Protein AF-A0A172ZMN1-F1 (afdb_monomer_lite)

Foldseek 3Di:
DDDDDDDDDDDDDDDDDDDDDDDDDDDDDDDDDPVPVVVVLLVVLQVLLVVLVVLLVVLVVVLVVLVVVLVVLVVVLVVLVVVLVVCLVCQCVVVLVVLVVVLVVLCVVCVVLVVLLVVLVVQLVVCVVVVNNVSNVVSVVVSVVSVVVVVVSVVVSVVSVVVSVVSVVVSVVLSVVLVVLLVCLVVLVVVLVVLVVVLVVLVVQLVVLVVQLVVCVVVSNSNSNSVSSVSNSVSSVSNSVSSVSSSVSSVVSVVSSVVSVVSD

Organism: NCBI:txid1616788

Structure (mmCIF, N/CA/C/O backbone):
data_AF-A0A172ZMN1-F1
#
_entry.id   AF-A0A172ZMN1-F1
#
loop_
_atom_site.group_PDB
_atom_site.id
_atom_site.type_symbol
_atom_site.label_atom_id
_atom_site.label_alt_id
_atom_site.label_comp_id
_atom_site.label_asym_id
_atom_site.label_entity_id
_atom_site.label_seq_id
_atom_site.pdbx_PDB_ins_code
_atom_site.Cartn_x
_atom_site.Cartn_y
_atom_site.Cartn_z
_atom_site.occupancy
_atom_site.B_iso_or_equiv
_atom_site.auth_seq_id
_atom_site.auth_comp_id
_atom_site.auth_asym_id
_atom_site.auth_atom_id
_atom_site.pdbx_PDB_model_num
ATOM 1 N N . MET A 1 1 ? 50.080 4.235 26.055 1.00 37.50 1 MET A N 1
ATOM 2 C CA . MET A 1 1 ? 51.081 3.160 25.880 1.00 37.50 1 MET A CA 1
ATOM 3 C C . MET A 1 1 ? 50.448 2.013 25.111 1.00 37.50 1 MET A C 1
ATOM 5 O O . MET A 1 1 ? 49.504 1.419 25.595 1.00 37.50 1 MET A O 1
ATOM 9 N N . SER A 1 2 ? 50.849 1.879 23.843 1.00 35.84 2 SER A N 1
ATOM 10 C CA . SER A 1 2 ? 51.445 0.665 23.248 1.00 35.84 2 SER A CA 1
ATOM 11 C C . SER A 1 2 ? 50.389 -0.325 22.741 1.00 35.84 2 SER A C 1
ATOM 13 O O . SER A 1 2 ? 49.788 -1.036 23.528 1.00 35.84 2 SER A O 1
ATOM 15 N N . SER A 1 3 ? 49.973 -0.201 21.478 1.00 36.34 3 SER A N 1
ATOM 16 C CA . SER A 1 3 ? 50.541 -0.866 20.281 1.00 36.34 3 SER A CA 1
ATOM 17 C C . SER A 1 3 ? 49.868 -2.234 20.040 1.00 36.34 3 SER A C 1
ATOM 19 O O . SER A 1 3 ? 49.384 -2.840 20.977 1.00 36.34 3 SER A O 1
ATOM 21 N N . LEU A 1 4 ? 49.694 -2.778 18.834 1.00 35.03 4 LEU A N 1
ATOM 22 C CA . LEU A 1 4 ? 50.592 -2.827 17.687 1.00 35.03 4 LEU A CA 1
ATOM 23 C C . LEU A 1 4 ? 49.826 -3.501 16.507 1.00 35.03 4 LEU A C 1
ATOM 25 O O . LEU A 1 4 ? 49.213 -4.535 16.735 1.00 35.03 4 LEU A O 1
ATOM 29 N N . LYS A 1 5 ? 49.997 -2.985 15.268 1.00 37.69 5 LYS A N 1
ATOM 30 C CA . LYS A 1 5 ? 50.198 -3.717 13.973 1.00 37.69 5 LYS A CA 1
ATOM 31 C C . LYS A 1 5 ? 49.084 -4.661 13.437 1.00 37.69 5 LYS A C 1
ATOM 33 O O . LYS A 1 5 ? 48.448 -5.362 14.193 1.00 37.69 5 LYS A O 1
ATOM 38 N N . LYS A 1 6 ? 48.805 -4.837 12.133 1.00 37.28 6 LYS A N 1
ATOM 39 C CA . LYS A 1 6 ? 49.485 -4.681 10.815 1.00 37.28 6 LYS A CA 1
ATOM 40 C C . LYS A 1 6 ? 48.357 -4.631 9.747 1.00 37.28 6 LYS A C 1
ATOM 42 O O . LYS A 1 6 ? 47.383 -5.354 9.889 1.00 37.28 6 LYS A O 1
ATOM 47 N N . SER A 1 7 ? 48.347 -3.723 8.767 1.00 37.59 7 SER A N 1
ATOM 48 C CA . SER A 1 7 ? 49.027 -3.796 7.454 1.00 37.59 7 SER A CA 1
ATOM 49 C C . SER A 1 7 ? 48.766 -5.090 6.663 1.00 37.59 7 SER A C 1
ATOM 51 O O . SER A 1 7 ? 49.348 -6.127 6.976 1.00 37.59 7 SER A O 1
ATOM 53 N N . PHE A 1 8 ? 47.952 -4.995 5.604 1.00 35.69 8 PHE A N 1
ATOM 54 C CA . PHE A 1 8 ? 47.954 -5.937 4.482 1.00 35.69 8 PHE A CA 1
ATOM 55 C C . PHE A 1 8 ? 48.230 -5.186 3.179 1.00 35.69 8 PHE A C 1
ATOM 57 O O . PHE A 1 8 ? 47.800 -4.054 2.973 1.00 35.69 8 PHE A O 1
ATOM 64 N N . ARG A 1 9 ? 49.058 -5.829 2.365 1.00 33.97 9 ARG A N 1
ATOM 65 C CA . ARG A 1 9 ? 50.017 -5.269 1.419 1.00 33.97 9 ARG A CA 1
ATOM 66 C C . ARG A 1 9 ? 49.663 -5.730 0.006 1.00 33.97 9 ARG A C 1
ATOM 68 O O . ARG A 1 9 ? 49.169 -6.835 -0.179 1.00 33.97 9 ARG A O 1
ATOM 75 N N . ASN A 1 10 ? 49.974 -4.856 -0.944 1.00 35.16 10 ASN A N 1
ATOM 76 C CA . ASN A 1 10 ? 49.927 -4.999 -2.399 1.00 35.16 10 ASN A CA 1
ATOM 77 C C . ASN A 1 10 ? 50.387 -6.364 -2.957 1.00 35.16 10 ASN A C 1
ATOM 79 O O . ASN A 1 10 ? 51.411 -6.900 -2.532 1.00 35.16 10 ASN A O 1
ATOM 83 N N . TRP A 1 11 ? 49.712 -6.808 -4.021 1.00 33.47 11 TRP A N 1
ATOM 84 C CA . TRP A 1 11 ? 50.174 -7.781 -5.024 1.00 33.47 11 TRP A CA 1
ATOM 85 C C . TRP A 1 11 ? 50.248 -7.034 -6.367 1.00 33.47 11 TRP A C 1
ATOM 87 O O . TRP A 1 11 ? 49.238 -6.529 -6.843 1.00 33.47 11 TRP A O 1
ATOM 97 N N . SER A 1 12 ? 51.428 -6.594 -6.809 1.00 34.34 12 SER A N 1
ATOM 98 C CA . SER A 1 12 ? 52.468 -7.316 -7.568 1.00 34.34 12 SER A CA 1
ATOM 99 C C . SER A 1 12 ? 52.120 -7.542 -9.046 1.00 34.34 12 SER A C 1
ATOM 101 O O . SER A 1 12 ? 51.445 -8.493 -9.421 1.00 34.34 12 SER A O 1
ATOM 103 N N . THR A 1 13 ? 52.667 -6.637 -9.857 1.00 45.22 13 THR A N 1
ATOM 104 C CA . THR A 1 13 ? 53.071 -6.769 -11.263 1.00 45.22 13 THR A CA 1
ATOM 105 C C . THR A 1 13 ? 54.054 -7.921 -11.486 1.00 45.22 13 THR A C 1
ATOM 107 O O . THR A 1 13 ? 54.813 -8.203 -10.556 1.00 45.22 13 THR A O 1
ATOM 110 N N . ARG A 1 14 ? 54.081 -8.486 -12.721 1.00 38.16 14 ARG A N 1
ATOM 111 C CA . ARG A 1 14 ? 55.180 -9.200 -13.453 1.00 38.16 14 ARG A CA 1
ATOM 112 C C . ARG A 1 14 ? 54.571 -10.174 -14.508 1.00 38.16 14 ARG A C 1
ATOM 114 O O . ARG A 1 14 ? 53.535 -10.735 -14.199 1.00 38.16 14 ARG A O 1
ATOM 121 N N . LEU A 1 15 ? 55.045 -10.431 -15.745 1.00 35.62 15 LEU A N 1
ATOM 122 C CA . LEU A 1 15 ? 56.351 -10.354 -16.440 1.00 35.62 15 LEU A CA 1
ATOM 123 C C . LEU A 1 15 ? 56.187 -10.454 -17.992 1.00 35.62 15 LEU A C 1
ATOM 125 O O . LEU A 1 15 ? 55.271 -11.126 -18.449 1.00 35.62 15 LEU A O 1
ATOM 129 N N . LEU A 1 16 ? 57.154 -9.850 -18.716 1.00 34.34 16 LEU A N 1
ATOM 130 C CA . LEU A 1 16 ? 57.968 -10.351 -19.867 1.00 34.34 16 LEU A CA 1
ATOM 131 C C . LEU A 1 16 ? 57.276 -10.810 -21.173 1.00 34.34 16 LEU A C 1
ATOM 133 O O . LEU A 1 16 ? 56.433 -11.690 -21.155 1.00 34.34 16 LEU A O 1
ATOM 137 N N . SER A 1 17 ? 57.517 -10.205 -22.347 1.00 31.83 17 SER A N 1
ATOM 138 C CA . SER A 1 17 ? 58.743 -10.036 -23.174 1.00 31.83 17 SER A CA 1
ATOM 139 C C . SER A 1 17 ? 59.063 -11.215 -24.105 1.00 31.83 17 SER A C 1
ATOM 141 O O . SER A 1 17 ? 59.378 -12.308 -23.647 1.00 31.83 17 SER A O 1
ATOM 143 N N . SER A 1 18 ? 59.067 -10.942 -25.410 1.00 31.95 18 SER A N 1
ATOM 144 C CA . SER A 1 18 ? 59.727 -11.650 -26.526 1.00 31.95 18 SER A CA 1
ATOM 145 C C . SER A 1 18 ? 59.519 -10.740 -27.748 1.00 31.95 18 SER A C 1
ATOM 147 O O . SER A 1 18 ? 58.431 -10.198 -27.887 1.00 31.95 18 SER A O 1
ATOM 149 N N . GLY A 1 19 ? 60.433 -10.440 -28.660 1.00 32.78 19 GLY A N 1
ATOM 150 C CA . GLY A 1 19 ? 61.815 -10.805 -28.930 1.00 32.78 19 GLY A CA 1
ATOM 151 C C . GLY A 1 19 ? 62.161 -10.078 -30.241 1.00 32.78 19 GLY A C 1
ATOM 152 O O . GLY A 1 19 ? 61.320 -9.969 -31.130 1.00 32.78 19 GLY A O 1
ATOM 153 N N . LEU A 1 20 ? 63.353 -9.496 -30.308 1.00 31.78 20 LEU A N 1
ATOM 154 C CA . LEU A 1 20 ? 63.876 -8.679 -31.404 1.00 31.78 20 LEU A CA 1
ATOM 155 C C . LEU A 1 20 ? 64.459 -9.580 -32.510 1.00 31.78 20 LEU A C 1
ATOM 157 O O . LEU A 1 20 ? 65.288 -10.425 -32.186 1.00 31.78 20 LEU A O 1
ATOM 161 N N . ILE A 1 21 ? 64.117 -9.359 -33.788 1.00 35.22 21 ILE A N 1
ATOM 162 C CA . ILE A 1 21 ? 64.959 -9.736 -34.942 1.00 35.22 21 ILE A CA 1
ATOM 163 C C . ILE A 1 21 ? 64.940 -8.590 -35.965 1.00 35.22 21 ILE A C 1
ATOM 165 O O . ILE A 1 21 ? 63.890 -8.043 -36.297 1.00 35.22 21 ILE A O 1
ATOM 169 N N . LEU A 1 22 ? 66.140 -8.233 -36.420 1.00 34.66 22 LEU A N 1
ATOM 170 C CA . LEU A 1 22 ? 66.521 -7.127 -37.296 1.00 34.66 22 LEU A CA 1
ATOM 171 C C . LEU A 1 22 ? 67.126 -7.700 -38.592 1.00 34.66 22 LEU A C 1
ATOM 173 O O . LEU A 1 22 ? 67.982 -8.571 -38.481 1.00 34.66 22 LEU A O 1
ATOM 177 N N . ALA A 1 23 ? 66.732 -7.186 -39.768 1.00 31.83 23 ALA A N 1
ATOM 178 C CA . ALA A 1 23 ? 67.535 -7.031 -41.008 1.00 31.83 23 ALA A CA 1
ATOM 179 C C . ALA A 1 23 ? 66.603 -6.581 -42.166 1.00 31.83 23 ALA A C 1
ATOM 181 O O . ALA A 1 23 ? 65.657 -7.284 -42.494 1.00 31.83 23 ALA A O 1
ATOM 182 N N . LEU A 1 24 ? 66.665 -5.317 -42.616 1.00 34.34 24 LEU A N 1
ATOM 183 C CA . LEU A 1 24 ? 67.468 -4.776 -43.741 1.00 34.34 24 LEU A CA 1
ATOM 184 C C . LEU A 1 24 ? 66.915 -5.089 -45.148 1.00 34.34 24 LEU A C 1
ATOM 186 O O . LEU A 1 24 ? 67.129 -6.182 -45.649 1.00 34.34 24 LEU A O 1
ATOM 190 N N . LEU A 1 25 ? 66.279 -4.090 -45.785 1.00 29.20 25 LEU A N 1
ATOM 191 C CA . LEU A 1 25 ? 66.581 -3.538 -47.128 1.00 29.20 25 LEU A CA 1
ATOM 192 C C . LEU A 1 25 ? 65.453 -2.572 -47.564 1.00 29.20 25 LEU A C 1
ATOM 194 O O . LEU A 1 25 ? 64.293 -2.958 -47.669 1.00 29.20 25 LEU A O 1
ATOM 198 N N . THR A 1 26 ? 65.789 -1.316 -47.844 1.00 41.75 26 THR A N 1
ATOM 199 C CA . THR A 1 26 ? 64.995 -0.382 -48.673 1.00 41.75 26 THR A CA 1
ATOM 200 C C . THR A 1 26 ? 65.713 -0.229 -50.030 1.00 41.75 26 THR A C 1
ATOM 202 O O . THR A 1 26 ? 66.842 -0.720 -50.127 1.00 41.75 26 THR A O 1
ATOM 205 N N . PRO A 1 27 ? 65.192 0.469 -51.068 1.00 57.94 27 PRO A N 1
ATOM 206 C CA . PRO A 1 27 ? 63.893 1.147 -51.240 1.00 57.94 27 PRO A CA 1
ATOM 207 C C . PRO A 1 27 ? 63.203 0.834 -52.599 1.00 57.94 27 PRO A C 1
ATOM 209 O O . PRO A 1 27 ? 63.875 0.516 -53.571 1.00 57.94 27 PRO A O 1
ATOM 212 N N . LEU A 1 28 ? 61.883 1.033 -52.734 1.00 33.53 28 LEU A N 1
ATOM 213 C CA . LEU A 1 28 ? 61.312 1.496 -54.013 1.00 33.53 28 LEU A CA 1
ATOM 214 C C . LEU A 1 28 ? 59.906 2.077 -53.827 1.00 33.53 28 LEU A C 1
ATOM 216 O O . LEU A 1 28 ? 58.934 1.384 -53.539 1.00 33.53 28 LEU A O 1
ATOM 220 N N . THR A 1 29 ? 59.820 3.388 -54.007 1.00 43.16 29 THR A N 1
ATOM 221 C CA . THR A 1 29 ? 58.587 4.135 -54.232 1.00 43.16 29 THR A CA 1
ATOM 222 C C . THR A 1 29 ? 57.851 3.590 -55.455 1.00 43.16 29 THR A C 1
ATOM 224 O O . THR A 1 29 ? 58.352 3.699 -56.572 1.00 43.16 29 THR A O 1
ATOM 227 N N . SER A 1 30 ? 56.634 3.085 -55.254 1.00 34.34 30 SER A N 1
ATOM 228 C CA . SER A 1 30 ? 55.586 3.103 -56.274 1.00 34.34 30 SER A CA 1
ATOM 229 C C . SER A 1 30 ? 54.393 3.883 -55.724 1.00 34.34 30 SER A C 1
ATOM 231 O O . SER A 1 30 ? 53.967 3.721 -54.581 1.00 34.34 30 SER A O 1
ATOM 233 N N . LEU A 1 31 ? 53.960 4.840 -56.534 1.00 38.66 31 LEU A N 1
ATOM 234 C CA . LEU A 1 31 ? 52.892 5.782 -56.273 1.00 38.66 31 LEU A CA 1
ATOM 235 C C . LEU A 1 31 ? 51.515 5.116 -56.448 1.00 38.66 31 LEU A C 1
ATOM 237 O O . LEU A 1 31 ? 51.252 4.556 -57.505 1.00 38.66 31 LEU A O 1
ATOM 241 N N . LEU A 1 32 ? 50.643 5.346 -55.452 1.00 38.22 32 LEU A N 1
ATOM 242 C CA . LEU A 1 32 ? 49.161 5.329 -55.461 1.00 38.22 32 LEU A CA 1
ATOM 243 C C . LEU A 1 32 ? 48.428 3.966 -55.611 1.00 38.22 32 LEU A C 1
ATOM 245 O O . LEU A 1 32 ? 48.935 3.081 -56.288 1.00 38.22 32 LEU A O 1
ATOM 249 N N . PRO A 1 33 ? 47.200 3.790 -55.049 1.00 39.31 33 PRO A N 1
ATOM 250 C CA . PRO A 1 33 ? 46.370 4.758 -54.324 1.00 39.31 33 PRO A CA 1
ATOM 251 C C . PRO A 1 33 ? 45.915 4.265 -52.928 1.00 39.31 33 PRO A C 1
ATOM 253 O O . PRO A 1 33 ? 45.145 3.316 -52.798 1.00 39.31 33 PRO A O 1
ATOM 256 N N . ALA A 1 34 ? 46.226 5.022 -51.870 1.00 45.53 34 ALA A N 1
ATOM 257 C CA . ALA A 1 34 ? 45.508 4.918 -50.588 1.00 45.53 34 ALA A CA 1
ATOM 258 C C . ALA A 1 34 ? 44.007 5.298 -50.709 1.00 45.53 34 ALA A C 1
ATOM 260 O O . ALA A 1 34 ? 43.232 5.116 -49.771 1.00 45.53 34 ALA A O 1
ATOM 261 N N . ASN A 1 35 ? 43.581 5.790 -51.880 1.00 47.97 35 ASN A N 1
ATOM 262 C CA . ASN A 1 35 ? 42.214 6.223 -52.155 1.00 47.97 35 ASN A CA 1
ATOM 263 C C . ASN A 1 35 ? 41.227 5.069 -52.396 1.00 47.97 35 ASN A C 1
ATOM 265 O O . ASN A 1 35 ? 40.039 5.285 -52.196 1.00 47.97 35 ASN A O 1
ATOM 269 N N . HIS A 1 36 ? 41.661 3.864 -52.793 1.00 46.50 36 HIS A N 1
ATOM 270 C CA . HIS A 1 36 ? 40.723 2.751 -53.035 1.00 46.50 36 HIS A CA 1
ATOM 271 C C . HIS A 1 36 ? 40.256 2.090 -51.733 1.00 46.50 36 HIS A C 1
ATOM 273 O O . HIS A 1 36 ? 39.058 2.005 -51.500 1.00 46.50 36 HIS A O 1
ATOM 279 N N . ALA A 1 37 ? 41.170 1.773 -50.809 1.00 56.03 37 ALA A N 1
ATOM 280 C CA . ALA A 1 37 ? 40.792 1.241 -49.495 1.00 56.03 37 ALA A CA 1
ATOM 281 C C . ALA A 1 37 ? 39.968 2.244 -48.662 1.00 56.03 37 ALA A C 1
ATOM 283 O O . ALA A 1 37 ? 39.077 1.848 -47.915 1.00 56.03 37 ALA A O 1
ATOM 284 N N . TYR A 1 38 ? 40.234 3.551 -48.790 1.00 58.81 38 TYR A N 1
ATOM 285 C CA . TYR A 1 38 ? 39.413 4.583 -48.152 1.00 58.81 38 TYR A CA 1
ATOM 286 C C . TYR A 1 38 ? 38.030 4.714 -48.808 1.00 58.81 38 TYR A C 1
ATOM 288 O O . TYR A 1 38 ? 37.046 4.822 -48.085 1.00 58.81 38 TYR A O 1
ATOM 296 N N . ALA A 1 39 ? 37.929 4.661 -50.142 1.00 62.88 39 ALA A N 1
ATOM 297 C CA . ALA A 1 39 ? 36.649 4.723 -50.855 1.00 62.88 39 ALA A CA 1
ATOM 298 C C . ALA A 1 39 ? 35.761 3.492 -50.593 1.00 62.88 39 ALA A C 1
ATOM 300 O O . ALA A 1 39 ? 34.557 3.647 -50.370 1.00 62.88 39 ALA A O 1
ATOM 301 N N . ASP A 1 40 ? 36.349 2.294 -50.534 1.00 71.06 40 ASP A N 1
ATOM 302 C CA . ASP A 1 40 ? 35.638 1.057 -50.192 1.00 71.06 40 ASP A CA 1
ATOM 303 C C . ASP A 1 40 ? 35.136 1.097 -48.740 1.00 71.06 40 ASP A C 1
ATOM 305 O O . ASP A 1 40 ? 33.965 0.821 -48.468 1.00 71.06 40 ASP A O 1
ATOM 309 N N . ASN A 1 41 ? 35.981 1.548 -47.804 1.00 77.69 41 ASN A N 1
ATOM 310 C CA . ASN A 1 41 ? 35.604 1.716 -46.397 1.00 77.69 41 ASN A CA 1
ATOM 311 C C . ASN A 1 41 ? 34.571 2.831 -46.183 1.00 77.69 41 ASN A C 1
ATOM 313 O O . ASN A 1 41 ? 33.717 2.720 -45.304 1.00 77.69 41 ASN A O 1
ATOM 317 N N . TRP A 1 42 ? 34.629 3.904 -46.974 1.00 88.19 42 TRP A N 1
ATOM 318 C CA . TRP A 1 42 ? 33.663 4.998 -46.924 1.00 88.19 42 TRP A CA 1
ATOM 319 C C . TRP A 1 42 ? 32.291 4.543 -47.427 1.00 88.19 42 TRP A C 1
ATOM 321 O O . TRP A 1 42 ? 31.292 4.753 -46.744 1.00 88.19 42 TRP A O 1
ATOM 331 N N . THR A 1 43 ? 32.241 3.848 -48.567 1.00 84.50 43 THR A N 1
ATOM 332 C CA . THR A 1 43 ? 30.992 3.313 -49.137 1.00 84.50 43 THR A CA 1
ATOM 333 C C . THR A 1 43 ? 30.361 2.283 -48.200 1.00 84.50 43 THR A C 1
ATOM 335 O O . THR A 1 43 ? 29.163 2.340 -47.923 1.00 84.50 43 THR A O 1
ATOM 338 N N . ALA A 1 44 ? 31.175 1.395 -47.618 1.00 86.00 44 ALA A N 1
ATOM 339 C CA . ALA A 1 44 ? 30.723 0.465 -46.587 1.00 86.00 44 ALA A CA 1
ATOM 340 C C . ALA A 1 44 ? 30.185 1.189 -45.337 1.00 86.00 44 ALA A C 1
ATOM 342 O O . ALA A 1 44 ? 29.162 0.783 -44.785 1.00 86.00 44 ALA A O 1
ATOM 343 N N . ALA A 1 45 ? 30.830 2.279 -44.903 1.00 84.75 45 ALA A N 1
ATOM 344 C CA . ALA A 1 45 ? 30.369 3.076 -43.768 1.00 84.75 45 ALA A CA 1
ATOM 345 C C . ALA A 1 45 ? 29.028 3.774 -44.044 1.00 84.75 45 ALA A C 1
ATOM 347 O O . ALA A 1 45 ? 28.173 3.802 -43.162 1.00 84.75 45 ALA A O 1
ATOM 348 N N . VAL A 1 46 ? 28.815 4.294 -45.257 1.00 85.50 46 VAL A N 1
ATOM 349 C CA . VAL A 1 46 ? 27.539 4.908 -45.663 1.00 85.50 46 VAL A CA 1
ATOM 350 C C . VAL A 1 46 ? 26.409 3.879 -45.681 1.00 85.50 46 VAL A C 1
ATOM 352 O O . VAL A 1 46 ? 25.389 4.099 -45.030 1.00 85.50 46 VAL A O 1
ATOM 355 N N . ASN A 1 47 ? 26.616 2.720 -46.310 1.00 84.69 47 ASN A N 1
ATOM 356 C CA . ASN A 1 47 ? 25.624 1.637 -46.303 1.00 84.69 47 ASN A CA 1
ATOM 357 C C . ASN A 1 47 ? 25.326 1.150 -44.870 1.00 84.69 47 ASN A C 1
ATOM 359 O O . ASN A 1 47 ? 24.186 0.851 -44.516 1.00 84.69 47 ASN A O 1
ATOM 363 N N . GLY A 1 48 ? 26.348 1.114 -44.006 1.00 83.19 48 GLY A N 1
ATOM 364 C CA . GLY A 1 48 ? 26.188 0.798 -42.587 1.00 83.19 48 GLY A CA 1
ATOM 365 C C . GLY A 1 48 ? 25.369 1.839 -41.813 1.00 83.19 48 GLY A C 1
ATOM 366 O O . GLY A 1 48 ? 24.630 1.473 -40.898 1.00 83.19 48 GLY A O 1
ATOM 367 N N . ILE A 1 49 ? 25.457 3.124 -42.174 1.00 88.50 49 ILE A N 1
ATOM 368 C CA . ILE A 1 49 ? 24.649 4.189 -41.562 1.00 88.50 49 ILE A CA 1
ATOM 369 C C . ILE A 1 49 ? 23.166 3.974 -41.856 1.00 88.50 49 ILE A C 1
ATOM 371 O O . ILE A 1 49 ? 22.378 4.053 -40.917 1.00 88.50 49 ILE A O 1
ATOM 375 N N . GLU A 1 50 ? 22.793 3.677 -43.102 1.00 85.00 50 GLU A N 1
ATOM 376 C CA . GLU A 1 50 ? 21.392 3.439 -43.484 1.00 85.00 50 GLU A CA 1
ATOM 377 C C . GLU A 1 50 ? 20.781 2.292 -42.668 1.00 85.00 50 GLU A C 1
ATOM 379 O O . GLU A 1 50 ? 19.783 2.484 -41.971 1.00 85.00 50 GLU A O 1
ATOM 384 N N . ALA A 1 51 ? 21.456 1.137 -42.635 1.00 83.00 51 ALA A N 1
ATOM 385 C CA . ALA A 1 51 ? 20.985 -0.033 -41.895 1.00 83.00 51 ALA A CA 1
ATOM 386 C C . ALA A 1 51 ? 20.828 0.227 -40.382 1.00 83.00 51 ALA A C 1
ATOM 388 O O . ALA A 1 51 ? 19.855 -0.206 -39.760 1.00 83.00 51 ALA A O 1
ATOM 389 N N . VAL A 1 52 ? 21.772 0.947 -39.761 1.00 89.06 52 VAL A N 1
ATOM 390 C CA . VAL A 1 52 ? 21.691 1.275 -38.325 1.00 89.06 52 VAL A CA 1
ATOM 391 C C . VAL A 1 52 ? 20.637 2.353 -38.061 1.00 89.06 52 VAL A C 1
ATOM 393 O O . VAL A 1 52 ? 20.002 2.335 -37.004 1.00 89.06 52 VAL A O 1
ATOM 396 N N . TYR A 1 53 ? 20.425 3.284 -38.990 1.00 91.19 53 TYR A N 1
ATOM 397 C CA . TYR A 1 53 ? 19.462 4.370 -38.831 1.00 91.19 53 TYR A CA 1
ATOM 398 C C . TYR A 1 53 ? 18.024 3.852 -38.732 1.00 91.19 53 TYR A C 1
ATOM 400 O O . TYR A 1 53 ? 17.303 4.238 -37.807 1.00 91.19 53 TYR A O 1
ATOM 408 N N . ASP A 1 54 ? 17.639 2.918 -39.601 1.00 89.75 54 ASP A N 1
ATOM 409 C CA . ASP A 1 54 ? 16.321 2.277 -39.545 1.00 89.75 54 ASP A CA 1
ATOM 410 C C . ASP A 1 54 ? 16.120 1.522 -38.224 1.00 89.75 54 ASP A C 1
ATOM 412 O O . ASP A 1 54 ? 15.077 1.637 -37.570 1.00 89.75 54 ASP A O 1
ATOM 416 N N . GLY A 1 55 ? 17.162 0.821 -37.761 1.00 91.50 55 GLY A N 1
ATOM 417 C CA . GLY A 1 55 ? 17.173 0.168 -36.452 1.00 91.50 55 GLY A CA 1
ATOM 418 C C . GLY A 1 55 ? 17.000 1.154 -35.290 1.00 91.50 55 GLY A C 1
ATOM 419 O O . GLY A 1 55 ? 16.252 0.882 -34.348 1.00 91.50 55 GLY A O 1
ATOM 420 N N . VAL A 1 56 ? 17.647 2.321 -35.355 1.00 94.19 56 VAL A N 1
ATOM 421 C CA . VAL A 1 56 ? 17.494 3.405 -34.370 1.00 94.19 56 VAL A CA 1
ATOM 422 C C . VAL A 1 56 ? 16.056 3.923 -34.346 1.00 94.19 56 VAL A C 1
ATOM 424 O O . VAL A 1 56 ? 15.478 4.020 -33.263 1.00 94.19 56 VAL A O 1
ATOM 427 N N . ALA A 1 57 ? 15.473 4.228 -35.507 1.00 93.69 57 ALA A N 1
ATOM 428 C CA . ALA A 1 57 ? 14.115 4.759 -35.608 1.00 93.69 57 ALA A CA 1
ATOM 429 C C . ALA A 1 57 ? 13.069 3.760 -35.083 1.00 93.69 57 ALA A C 1
ATOM 431 O O . ALA A 1 57 ? 12.210 4.117 -34.271 1.00 93.69 57 ALA A O 1
ATOM 432 N N . SER A 1 58 ? 13.192 2.491 -35.484 1.00 94.25 58 SER A N 1
ATOM 433 C CA . SER A 1 58 ? 12.340 1.401 -35.001 1.00 94.25 58 SER A CA 1
ATOM 434 C C . SER A 1 58 ? 12.413 1.260 -33.477 1.00 94.25 58 SER A C 1
ATOM 436 O O . SER A 1 58 ? 11.390 1.264 -32.785 1.00 94.25 58 SER A O 1
ATOM 438 N N . LEU A 1 59 ? 13.627 1.237 -32.920 1.00 95.06 59 LEU A N 1
ATOM 439 C CA . LEU A 1 59 ? 13.828 1.070 -31.484 1.00 95.06 59 LEU A CA 1
ATOM 440 C C . LEU A 1 59 ? 13.346 2.281 -30.670 1.00 95.06 59 LEU A C 1
ATOM 442 O O . LEU A 1 59 ? 12.817 2.104 -29.573 1.00 95.06 59 LEU A O 1
ATOM 446 N N . GLU A 1 60 ? 13.474 3.507 -31.190 1.00 95.56 60 GLU A N 1
ATOM 447 C CA . GLU A 1 60 ? 12.890 4.705 -30.568 1.00 95.56 60 GLU A CA 1
ATOM 448 C C . GLU A 1 60 ? 11.357 4.611 -30.474 1.00 95.56 60 GLU A C 1
ATOM 450 O O . GLU A 1 60 ? 10.797 4.926 -29.418 1.00 95.56 60 GLU A O 1
ATOM 455 N N . SER A 1 61 ? 10.696 4.119 -31.527 1.00 96.25 61 SER A N 1
ATOM 456 C CA . SER A 1 61 ? 9.243 3.906 -31.553 1.00 96.25 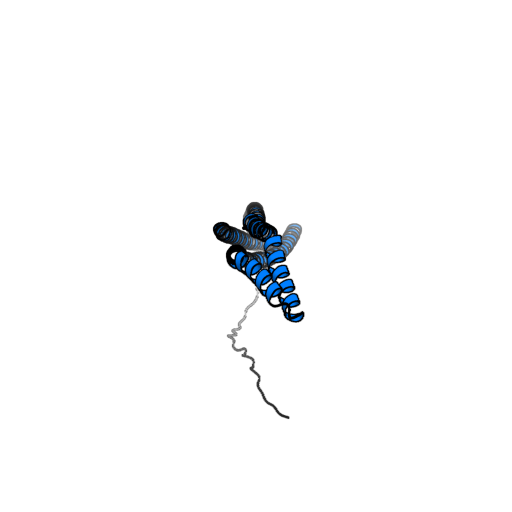61 SER A CA 1
ATOM 457 C C . SER A 1 61 ? 8.791 2.864 -30.521 1.00 96.25 61 SER A C 1
ATOM 459 O O . SER A 1 61 ? 7.891 3.130 -29.718 1.00 96.25 61 SER A O 1
ATOM 461 N N . ILE A 1 62 ? 9.475 1.713 -30.455 1.00 95.75 62 ILE A N 1
ATOM 462 C CA . ILE A 1 62 ? 9.196 0.649 -29.472 1.00 95.75 62 ILE A CA 1
ATOM 463 C C . ILE A 1 62 ? 9.334 1.184 -28.039 1.00 95.75 62 ILE A C 1
ATOM 465 O O . ILE A 1 62 ? 8.407 1.075 -27.235 1.00 95.75 62 ILE A O 1
ATOM 469 N N . ILE A 1 63 ? 10.457 1.844 -27.738 1.00 96.88 63 ILE A N 1
ATOM 470 C CA . ILE A 1 63 ? 10.741 2.464 -26.432 1.00 96.88 63 ILE A CA 1
ATOM 471 C C . ILE A 1 63 ? 9.646 3.454 -26.024 1.00 96.88 63 ILE A C 1
ATOM 473 O O . ILE A 1 63 ? 9.308 3.565 -24.840 1.00 96.88 63 ILE A O 1
ATOM 477 N N . GLN A 1 64 ? 9.111 4.221 -26.976 1.00 96.75 64 GLN A N 1
ATOM 478 C CA . GLN A 1 64 ? 8.041 5.176 -26.713 1.00 96.75 64 GLN A CA 1
ATOM 479 C C . GLN A 1 64 ? 6.729 4.466 -26.360 1.00 96.75 64 GLN A C 1
ATOM 481 O O . GLN A 1 64 ? 6.105 4.825 -25.355 1.00 96.75 64 GLN A O 1
ATOM 486 N N . LEU A 1 65 ? 6.336 3.461 -27.144 1.00 96.69 65 LEU A N 1
ATOM 487 C CA . LEU A 1 65 ? 5.112 2.691 -26.929 1.00 96.69 65 LEU A CA 1
ATOM 488 C C . LEU A 1 65 ? 5.138 1.946 -25.585 1.00 96.69 65 LEU A C 1
ATOM 490 O O . LEU A 1 65 ? 4.228 2.095 -24.765 1.00 96.69 65 LEU A O 1
ATOM 494 N N . GLU A 1 66 ? 6.207 1.202 -25.304 1.00 95.06 66 GLU A N 1
ATOM 495 C CA . GLU A 1 66 ? 6.344 0.449 -24.051 1.00 95.06 66 GLU A CA 1
ATOM 496 C C . GLU A 1 66 ? 6.397 1.368 -22.820 1.00 95.06 66 GLU A C 1
ATOM 498 O O . GLU A 1 66 ? 5.879 1.047 -21.743 1.00 95.06 66 GLU A O 1
ATOM 503 N N . ASN A 1 67 ? 6.971 2.567 -22.963 1.00 95.75 67 ASN A N 1
ATOM 504 C CA . ASN A 1 67 ? 6.957 3.565 -21.899 1.00 95.75 67 ASN A CA 1
ATOM 505 C C . ASN A 1 67 ? 5.532 4.044 -21.582 1.00 95.75 67 ASN A C 1
ATOM 507 O O . ASN A 1 67 ? 5.199 4.230 -20.409 1.00 95.75 67 ASN A O 1
ATOM 511 N N . GLN A 1 68 ? 4.677 4.228 -22.593 1.00 97.50 68 GLN A N 1
ATOM 512 C CA . GLN A 1 68 ? 3.265 4.571 -22.382 1.00 97.50 68 GLN A CA 1
ATOM 513 C C . GLN A 1 68 ? 2.509 3.434 -21.681 1.00 97.50 68 GLN A C 1
ATOM 515 O O . GLN A 1 68 ? 1.756 3.683 -20.734 1.00 97.50 68 GLN A O 1
ATOM 520 N N . GLN A 1 69 ? 2.754 2.182 -22.077 1.00 96.94 69 GLN A N 1
ATOM 521 C CA . GLN A 1 69 ? 2.176 1.007 -21.415 1.00 96.94 69 GLN A CA 1
ATOM 522 C C . GLN A 1 69 ? 2.595 0.928 -19.940 1.00 96.94 69 GLN A C 1
ATOM 524 O O . GLN A 1 69 ? 1.753 0.781 -19.051 1.00 96.94 69 GLN A O 1
ATOM 529 N N . THR A 1 70 ? 3.884 1.125 -19.662 1.00 97.94 70 THR A N 1
ATOM 530 C CA . THR A 1 70 ? 4.433 1.152 -18.299 1.00 97.94 70 THR A CA 1
ATOM 531 C C . THR A 1 70 ? 3.803 2.263 -17.454 1.00 97.94 70 THR A C 1
ATOM 533 O O . THR A 1 70 ? 3.468 2.048 -16.288 1.00 97.94 70 THR A O 1
ATOM 536 N N . GLN A 1 71 ? 3.597 3.456 -18.020 1.00 98.19 71 GLN A N 1
ATOM 537 C CA . GLN A 1 71 ? 2.936 4.563 -17.318 1.00 98.19 71 GLN A CA 1
ATOM 538 C C . GLN A 1 71 ? 1.469 4.263 -17.006 1.00 98.19 71 GLN A C 1
ATOM 540 O O . GLN A 1 71 ? 1.005 4.561 -15.902 1.00 98.19 71 GLN A O 1
ATOM 545 N N . THR A 1 72 ? 0.754 3.639 -17.942 1.00 98.31 72 THR A N 1
ATOM 546 C CA . THR A 1 72 ? -0.625 3.188 -17.730 1.00 98.31 72 THR A CA 1
ATOM 547 C C . THR A 1 72 ? -0.699 2.191 -16.576 1.00 98.31 72 THR A C 1
ATOM 549 O O . THR A 1 72 ? -1.481 2.395 -15.643 1.00 98.31 72 THR A O 1
ATOM 552 N N . LEU A 1 73 ? 0.166 1.172 -16.575 1.00 98.19 73 LEU A N 1
ATOM 553 C CA . LEU A 1 73 ? 0.228 0.179 -15.501 1.00 98.19 73 LEU A CA 1
ATOM 554 C C . LEU A 1 73 ? 0.565 0.823 -14.148 1.0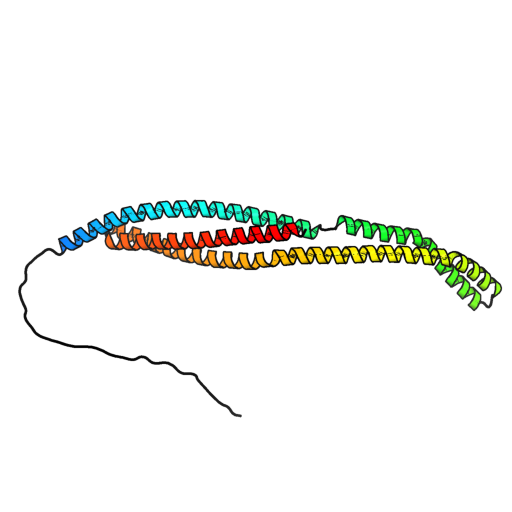0 98.19 73 LEU A C 1
ATOM 556 O O . LEU A 1 73 ? -0.102 0.564 -13.147 1.00 98.19 73 LEU A O 1
ATOM 560 N N . ARG A 1 74 ? 1.533 1.746 -14.119 1.00 98.31 74 ARG A N 1
ATOM 561 C CA . ARG A 1 74 ? 1.882 2.514 -12.915 1.00 98.31 74 ARG A CA 1
ATOM 562 C C . ARG A 1 74 ? 0.697 3.312 -12.372 1.00 98.31 74 ARG A C 1
ATOM 564 O O . ARG A 1 74 ? 0.471 3.330 -11.161 1.00 98.31 74 ARG A O 1
ATOM 571 N N . LYS A 1 75 ? -0.068 3.979 -13.242 1.00 98.56 75 LYS A N 1
ATOM 572 C CA . LYS A 1 75 ? -1.270 4.730 -12.846 1.00 98.56 75 LYS A CA 1
ATOM 573 C C . LYS A 1 75 ? -2.307 3.799 -12.219 1.00 98.56 75 LYS A C 1
ATOM 575 O O . LYS A 1 75 ? -2.818 4.097 -11.142 1.00 98.56 75 LYS A O 1
ATOM 580 N N . GLN A 1 76 ? -2.565 2.651 -12.845 1.00 98.38 76 GLN A N 1
ATOM 581 C CA . GLN A 1 76 ? -3.475 1.633 -12.315 1.00 98.38 76 GLN A CA 1
ATOM 582 C C . GLN A 1 76 ? -3.009 1.108 -10.948 1.00 98.38 76 GLN A C 1
ATOM 584 O O . GLN A 1 76 ? -3.803 1.056 -10.008 1.00 98.38 76 GLN A O 1
ATOM 589 N N . ASN A 1 77 ? -1.721 0.785 -10.807 1.00 98.56 77 ASN A N 1
ATOM 590 C CA . ASN A 1 77 ? -1.124 0.340 -9.548 1.00 98.56 77 ASN A CA 1
ATOM 591 C C . ASN A 1 77 ? -1.276 1.388 -8.438 1.00 98.56 77 ASN A C 1
ATOM 593 O O . ASN A 1 77 ? -1.686 1.054 -7.327 1.00 98.56 77 ASN A O 1
ATOM 597 N N . ASN A 1 78 ? -0.996 2.662 -8.725 1.00 98.19 78 ASN A N 1
ATOM 598 C CA . ASN A 1 78 ? -1.137 3.738 -7.742 1.00 98.19 78 ASN A CA 1
ATOM 599 C C . ASN A 1 78 ? -2.595 3.933 -7.303 1.00 98.19 78 ASN A C 1
ATOM 601 O O . ASN A 1 78 ? -2.850 4.056 -6.104 1.00 98.19 78 ASN A O 1
ATOM 605 N N . ASN A 1 79 ? -3.544 3.893 -8.242 1.00 98.38 79 ASN A N 1
ATOM 606 C CA . ASN A 1 79 ? -4.971 3.991 -7.932 1.00 98.38 79 ASN A CA 1
ATOM 607 C C . ASN A 1 79 ? -5.426 2.832 -7.037 1.00 98.38 79 ASN A C 1
ATOM 609 O O . ASN A 1 79 ? -6.044 3.057 -5.998 1.00 98.38 79 ASN A O 1
ATOM 613 N N . ARG A 1 80 ? -5.065 1.591 -7.385 1.00 98.06 80 ARG A N 1
ATOM 614 C CA . ARG A 1 80 ? -5.410 0.412 -6.576 1.00 98.06 80 ARG A CA 1
ATOM 615 C C . ARG A 1 80 ? -4.782 0.469 -5.188 1.00 98.06 80 ARG A C 1
ATOM 617 O O . ARG A 1 80 ? -5.462 0.216 -4.199 1.00 98.06 80 ARG A O 1
ATOM 624 N N . LEU A 1 81 ? -3.517 0.877 -5.087 1.00 97.81 81 LEU A N 1
ATOM 625 C CA . LEU A 1 81 ? -2.845 1.060 -3.801 1.00 97.81 81 LEU A CA 1
ATOM 626 C C . LEU A 1 81 ? -3.562 2.102 -2.929 1.00 97.81 81 LEU A C 1
ATOM 628 O O . LEU A 1 81 ? -3.728 1.890 -1.727 1.00 97.81 81 LEU A O 1
ATOM 632 N N . GLN A 1 82 ? -4.017 3.212 -3.517 1.00 98.06 82 GLN A N 1
ATOM 633 C CA . GLN A 1 82 ? -4.828 4.205 -2.813 1.00 98.06 82 GLN A CA 1
ATOM 634 C C . GLN A 1 82 ? -6.147 3.596 -2.325 1.00 98.06 82 GLN A C 1
ATOM 636 O O . GLN A 1 82 ? -6.482 3.745 -1.150 1.00 98.06 82 GLN A O 1
ATOM 641 N N . THR A 1 83 ? -6.859 2.859 -3.181 1.00 97.94 83 THR A N 1
ATOM 642 C CA . THR A 1 83 ? -8.096 2.159 -2.807 1.00 97.94 83 THR A CA 1
ATOM 643 C C . THR A 1 83 ? -7.874 1.191 -1.645 1.00 97.94 83 THR A C 1
ATOM 645 O O . THR A 1 83 ? -8.639 1.217 -0.681 1.00 97.94 83 THR A O 1
ATOM 648 N N . VAL A 1 84 ? -6.820 0.370 -1.686 1.00 97.94 84 VAL A N 1
ATOM 649 C CA . VAL A 1 84 ? -6.486 -0.562 -0.598 1.00 97.94 84 VAL A CA 1
ATOM 650 C C . VAL A 1 84 ? -6.206 0.195 0.699 1.00 97.94 84 VAL A C 1
ATOM 652 O O . VAL A 1 84 ? -6.754 -0.156 1.740 1.00 97.94 84 VAL A O 1
ATOM 655 N N . ASN A 1 85 ? -5.423 1.275 0.652 1.00 97.19 85 ASN A N 1
ATOM 656 C CA . ASN A 1 85 ? -5.137 2.087 1.837 1.00 97.19 85 ASN A CA 1
ATOM 657 C C . ASN A 1 85 ? -6.402 2.714 2.445 1.00 97.19 85 ASN A C 1
ATOM 659 O O . ASN A 1 85 ? -6.546 2.730 3.670 1.00 97.19 85 ASN A O 1
ATOM 663 N N . THR A 1 86 ? -7.340 3.178 1.615 1.00 97.56 86 THR A N 1
ATOM 664 C CA . THR A 1 86 ? -8.652 3.653 2.077 1.00 97.56 86 THR A CA 1
ATOM 665 C C . THR A 1 86 ? -9.434 2.527 2.752 1.00 97.56 86 THR A C 1
ATOM 667 O O . THR A 1 86 ? -9.890 2.695 3.882 1.00 97.56 86 THR A O 1
ATOM 670 N N . LYS A 1 87 ? -9.502 1.339 2.136 1.00 97.31 87 LYS A N 1
ATOM 671 C CA . LYS A 1 87 ? -10.171 0.175 2.737 1.00 97.31 87 LYS A CA 1
ATOM 672 C C . LYS A 1 87 ? -9.540 -0.228 4.077 1.00 97.31 87 LYS A C 1
ATOM 674 O O . LYS A 1 87 ? -10.266 -0.475 5.030 1.00 97.31 87 LYS A O 1
ATOM 679 N N . ILE A 1 88 ? -8.210 -0.195 4.213 1.00 97.44 88 ILE A N 1
ATOM 680 C CA . ILE A 1 88 ? -7.520 -0.422 5.501 1.00 97.44 88 ILE A CA 1
ATOM 681 C C . ILE A 1 88 ? -7.917 0.636 6.541 1.00 97.44 88 ILE A C 1
ATOM 683 O O . ILE A 1 88 ? -8.099 0.316 7.719 1.00 97.44 88 ILE A O 1
ATOM 687 N N . LYS A 1 89 ? -8.027 1.912 6.151 1.00 95.75 89 LYS A N 1
ATOM 688 C CA . LYS A 1 89 ? -8.426 2.992 7.067 1.00 95.75 89 LYS A CA 1
ATOM 689 C C . LYS A 1 89 ? -9.835 2.746 7.605 1.00 95.75 89 LYS A C 1
ATOM 691 O O . LYS A 1 89 ? -10.024 2.778 8.825 1.00 95.75 89 LYS A O 1
ATOM 696 N N . ASP A 1 90 ? -10.766 2.429 6.714 1.00 96.44 90 ASP A N 1
ATOM 697 C CA . ASP A 1 90 ? -12.188 2.291 7.026 1.00 96.44 90 ASP A CA 1
ATOM 698 C C . ASP A 1 90 ? -12.599 0.889 7.499 1.00 96.44 90 ASP A C 1
ATOM 700 O O . ASP A 1 90 ? -13.719 0.711 7.980 1.00 96.44 90 ASP A O 1
ATOM 704 N N . MET A 1 91 ? -11.688 -0.087 7.453 1.00 96.50 91 MET A N 1
ATOM 705 C CA . MET A 1 91 ? -11.923 -1.457 7.911 1.00 96.50 91 MET A CA 1
ATOM 706 C C . MET A 1 91 ? -12.483 -1.477 9.341 1.00 96.50 91 MET A C 1
ATOM 708 O O . MET A 1 91 ? -11.904 -0.899 10.273 1.00 96.50 91 MET A O 1
ATOM 712 N N . ASP A 1 92 ? -13.658 -2.107 9.444 1.00 96.56 92 ASP A N 1
ATOM 713 C CA . ASP A 1 92 ? -14.525 -2.259 10.618 1.00 96.56 92 ASP A CA 1
ATOM 714 C C . ASP A 1 92 ? -14.963 -0.970 11.314 1.00 96.56 92 ASP A C 1
ATOM 716 O O . ASP A 1 92 ? -15.508 -1.017 12.418 1.00 96.56 92 ASP A O 1
ATOM 720 N N . LYS A 1 93 ? -14.786 0.196 10.690 1.00 97.06 93 LYS A N 1
ATOM 721 C CA . LYS A 1 93 ? -15.114 1.483 11.314 1.00 97.06 93 LYS A CA 1
ATOM 722 C C . LYS A 1 93 ? -16.572 1.545 11.782 1.00 97.06 93 LYS A C 1
ATOM 724 O O . LYS A 1 93 ? -16.819 1.938 12.920 1.00 97.06 93 LYS A O 1
ATOM 729 N N . ALA A 1 94 ? -17.517 1.103 10.949 1.00 97.12 94 ALA A N 1
ATOM 730 C CA . ALA A 1 94 ? -18.941 1.068 11.289 1.00 97.12 94 ALA A CA 1
ATOM 731 C C . ALA A 1 94 ? -19.247 0.085 12.436 1.00 97.12 94 ALA A C 1
ATOM 733 O O . ALA A 1 94 ? -19.917 0.451 13.400 1.00 97.12 94 ALA A O 1
ATOM 734 N N . LYS A 1 95 ? -18.685 -1.131 12.389 1.00 97.38 95 LYS A N 1
ATOM 735 C CA . LYS A 1 95 ? -18.846 -2.149 13.443 1.00 97.38 95 LYS A CA 1
ATOM 736 C C . LYS A 1 95 ? -18.311 -1.654 14.788 1.00 97.38 95 LYS A C 1
ATOM 738 O O . LYS A 1 95 ? -18.987 -1.763 15.809 1.00 97.38 95 LYS A O 1
ATOM 743 N N . LEU A 1 96 ? -17.110 -1.076 14.796 1.00 98.31 96 LEU A N 1
ATOM 744 C CA . LEU A 1 96 ? -16.492 -0.527 16.003 1.00 98.31 96 LEU A CA 1
ATOM 745 C C . LEU A 1 96 ? -17.266 0.675 16.554 1.00 98.31 96 LEU A C 1
ATOM 747 O O . LEU A 1 96 ? -17.383 0.807 17.774 1.00 98.31 96 LEU A O 1
ATOM 751 N N . ALA A 1 97 ? -17.799 1.534 15.680 1.00 98.25 97 ALA A N 1
ATOM 752 C CA . ALA A 1 97 ? -18.659 2.642 16.081 1.00 98.25 97 ALA A CA 1
ATOM 753 C C . ALA A 1 97 ? -19.953 2.129 16.726 1.00 98.25 97 ALA A C 1
ATOM 755 O O . ALA A 1 97 ? -20.275 2.549 17.834 1.00 98.25 97 ALA A O 1
ATOM 756 N N . SER A 1 98 ? -20.624 1.158 16.101 1.00 98.25 98 SER A N 1
ATOM 757 C CA . SER A 1 98 ? -21.831 0.530 16.645 1.00 98.25 98 SER A CA 1
ATOM 758 C C . SER A 1 98 ? -21.581 -0.083 18.023 1.00 98.25 98 SER A C 1
ATOM 760 O O . SER A 1 98 ? -22.303 0.222 18.965 1.00 98.25 98 SER A O 1
ATOM 762 N N . LEU A 1 99 ? -20.525 -0.890 18.181 1.00 98.38 99 LEU A N 1
ATOM 763 C CA . LEU A 1 99 ? -20.179 -1.505 19.469 1.00 98.38 99 LEU A CA 1
ATOM 764 C C . LEU A 1 99 ? -19.871 -0.458 20.547 1.00 98.38 99 LEU A C 1
ATOM 766 O O . LEU A 1 99 ? -20.247 -0.635 21.705 1.00 98.38 99 LEU A O 1
ATOM 770 N N . LYS A 1 100 ? -19.208 0.646 20.178 1.00 98.25 100 LYS A N 1
ATOM 771 C CA . LYS A 1 100 ? -18.960 1.766 21.094 1.00 98.25 100 LYS A CA 1
ATOM 772 C C . LYS A 1 100 ? -20.274 2.408 21.541 1.00 98.25 100 LYS A C 1
ATOM 774 O O . LYS A 1 100 ? -20.462 2.587 22.740 1.00 98.25 100 LYS A O 1
ATOM 779 N N . THR A 1 101 ? -21.180 2.692 20.607 1.00 98.44 101 THR A N 1
ATOM 780 C CA . THR A 1 101 ? -22.513 3.229 20.909 1.00 98.44 101 THR A CA 1
ATOM 781 C C . THR A 1 101 ? -23.290 2.295 21.831 1.00 98.44 101 THR A C 1
ATOM 783 O O . THR A 1 101 ? -23.826 2.751 22.836 1.00 98.44 101 THR A O 1
ATOM 786 N N . THR A 1 102 ? -23.278 0.984 21.569 1.00 97.81 102 THR A N 1
ATOM 787 C CA . THR A 1 102 ? -23.941 -0.007 22.427 1.00 97.81 102 THR A CA 1
ATOM 788 C C . THR A 1 102 ? -23.387 0.004 23.852 1.00 97.81 102 THR A C 1
ATOM 790 O O . THR A 1 102 ? -24.166 -0.062 24.802 1.00 97.81 102 THR A O 1
ATOM 793 N N . VAL A 1 103 ? -22.064 0.114 24.039 1.00 98.25 103 VAL A N 1
ATOM 794 C CA . VAL A 1 103 ? -21.469 0.256 25.382 1.00 98.25 103 VAL A CA 1
ATOM 795 C C . VAL A 1 103 ? -21.999 1.517 26.064 1.00 98.25 103 VAL A C 1
ATOM 797 O O . VAL A 1 103 ? -22.537 1.414 27.163 1.00 98.25 103 VAL A O 1
ATOM 800 N N . THR A 1 104 ? -21.922 2.672 25.399 1.00 98.25 104 THR A N 1
ATOM 801 C CA . THR A 1 104 ? -22.359 3.958 25.965 1.00 98.25 104 THR A CA 1
ATOM 802 C C . THR A 1 104 ? -23.841 3.956 26.339 1.00 98.25 104 THR A C 1
ATOM 804 O O . THR A 1 104 ? -24.187 4.341 27.451 1.00 98.25 104 THR A O 1
ATOM 807 N N . GLN A 1 105 ? -24.714 3.456 25.463 1.00 98.12 105 GLN A N 1
ATOM 808 C CA . GLN A 1 105 ? -26.149 3.345 25.742 1.00 98.12 105 GLN A CA 1
ATOM 809 C C . GLN A 1 105 ? -26.432 2.424 26.934 1.00 98.12 105 GLN A C 1
ATOM 811 O O . GLN A 1 105 ? -27.315 2.701 27.739 1.00 98.12 105 GLN A O 1
ATOM 816 N N . THR A 1 106 ? -25.664 1.341 27.085 1.00 97.81 106 THR A N 1
ATOM 817 C CA . THR A 1 106 ? -25.832 0.409 28.212 1.00 97.81 106 THR A CA 1
ATOM 818 C C . THR A 1 106 ? -25.366 1.029 29.527 1.00 97.81 106 THR A C 1
ATOM 820 O O . THR A 1 106 ? -26.011 0.854 30.555 1.00 97.81 106 THR A O 1
ATOM 823 N N . GLU A 1 107 ? -24.266 1.781 29.505 1.00 97.69 107 GLU A N 1
ATOM 824 C CA . GLU A 1 107 ? -23.794 2.526 30.674 1.00 97.69 107 GLU A CA 1
ATOM 825 C C . GLU A 1 107 ? -24.804 3.597 31.100 1.00 97.69 107 GLU A C 1
ATOM 827 O O . GLU A 1 107 ? -25.100 3.710 32.287 1.00 97.69 107 GLU A O 1
ATOM 832 N N . GLN A 1 108 ? -25.384 4.324 30.140 1.00 97.81 108 GLN A N 1
ATOM 833 C CA . GLN A 1 108 ? -26.431 5.317 30.394 1.00 97.81 108 GLN A CA 1
ATOM 834 C C . GLN A 1 108 ? -27.705 4.676 30.954 1.00 97.81 108 GLN A C 1
ATOM 836 O O . GLN A 1 108 ? -28.249 5.172 31.938 1.00 97.81 108 GLN A O 1
ATOM 841 N N . LYS A 1 109 ? -28.138 3.541 30.387 1.00 97.62 109 LYS A N 1
ATOM 842 C CA . LYS A 1 109 ? -29.311 2.786 30.853 1.00 97.62 109 LYS A CA 1
ATOM 843 C C . LYS A 1 109 ? -29.220 2.424 32.341 1.00 97.62 109 LYS A C 1
ATOM 845 O O . LYS A 1 109 ? -30.227 2.485 33.035 1.00 97.62 109 LYS A O 1
ATOM 850 N N . TYR A 1 110 ? -28.034 2.057 32.831 1.00 98.12 110 TYR A N 1
ATOM 851 C CA . TYR A 1 110 ? -27.827 1.627 34.221 1.00 98.12 110 TYR A CA 1
ATOM 852 C C . TYR A 1 110 ? -27.271 2.721 35.148 1.00 98.12 110 TYR A C 1
ATOM 854 O O . TYR A 1 110 ? -26.957 2.442 36.307 1.00 98.12 110 TYR A O 1
ATOM 862 N N . ALA A 1 111 ? -27.145 3.964 34.675 1.00 97.25 111 ALA A N 1
ATOM 863 C CA . ALA A 1 111 ? -26.530 5.048 35.441 1.00 97.25 111 ALA A CA 1
ATOM 864 C C . ALA A 1 111 ? -27.305 5.386 36.729 1.00 97.25 111 ALA A C 1
ATOM 866 O O . ALA A 1 111 ? -26.695 5.519 37.795 1.00 97.25 111 ALA A O 1
ATOM 867 N N . SER A 1 112 ? -28.638 5.471 36.654 1.00 97.19 112 SER A N 1
ATOM 868 C CA . SER A 1 112 ? -29.503 5.712 37.821 1.00 97.19 112 SER A CA 1
ATOM 869 C C . SER A 1 112 ? -29.410 4.568 38.829 1.00 97.19 112 SER A C 1
ATOM 871 O O . SER A 1 112 ? -29.095 4.805 39.990 1.00 97.19 112 SER A O 1
ATOM 873 N N . LEU A 1 113 ? -29.533 3.320 38.363 1.00 97.38 113 LEU A N 1
ATOM 874 C CA . LEU A 1 113 ? -29.413 2.115 39.190 1.00 97.38 113 LEU A CA 1
ATOM 875 C C . LEU A 1 113 ? -28.113 2.101 40.013 1.00 97.38 113 LEU A C 1
ATOM 877 O O . LEU A 1 113 ? -28.119 1.788 41.206 1.00 97.38 113 LEU A O 1
ATOM 881 N N . PHE A 1 114 ? -26.979 2.440 39.392 1.00 97.81 114 PHE A N 1
ATOM 882 C CA . PHE A 1 114 ? -25.700 2.500 40.102 1.00 97.81 114 PHE A CA 1
ATOM 883 C C . PHE A 1 114 ? -25.605 3.674 41.073 1.00 97.81 114 PHE A C 1
ATOM 885 O O . PHE A 1 114 ? -24.996 3.518 42.135 1.00 97.81 114 PHE A O 1
ATOM 892 N N . THR A 1 115 ? -26.204 4.813 40.728 1.00 97.94 115 THR A N 1
ATOM 893 C CA . THR A 1 115 ? -26.261 5.999 41.589 1.00 97.94 115 THR A CA 1
ATOM 894 C C . THR A 1 115 ? -27.059 5.697 42.853 1.00 97.94 115 THR A C 1
ATOM 896 O O . THR A 1 115 ? -26.532 5.851 43.954 1.00 97.94 115 THR A O 1
ATOM 899 N N . ASP A 1 116 ? -28.262 5.145 42.705 1.00 97.12 116 ASP A N 1
ATOM 900 C CA . ASP A 1 116 ? -29.148 4.785 43.813 1.00 97.12 116 ASP A CA 1
ATOM 901 C C . ASP A 1 116 ? -28.510 3.728 44.723 1.00 97.12 116 ASP A C 1
ATOM 903 O O . ASP A 1 116 ? -28.485 3.862 45.949 1.00 97.12 116 ASP A O 1
ATOM 907 N N . TYR A 1 117 ? -27.904 2.692 44.132 1.00 97.62 117 TYR A N 1
ATOM 908 C CA . TYR A 1 117 ? -27.198 1.660 44.891 1.00 97.62 117 TYR A CA 1
ATOM 909 C C . TYR A 1 117 ? -26.009 2.218 45.692 1.00 97.62 117 TYR A C 1
ATOM 911 O O . TYR A 1 117 ? -25.747 1.773 46.818 1.00 97.62 117 TYR A O 1
ATOM 919 N N . ALA A 1 118 ? -25.264 3.167 45.116 1.00 97.12 118 ALA A N 1
ATOM 920 C CA . ALA A 1 118 ? -24.142 3.818 45.784 1.00 97.12 118 ALA A CA 1
ATOM 921 C C . ALA A 1 118 ? -24.617 4.750 46.908 1.00 97.12 118 ALA A C 1
ATOM 923 O O . ALA A 1 118 ? -24.040 4.728 47.999 1.00 97.12 118 ALA A O 1
ATOM 924 N N . GLU A 1 119 ? -25.682 5.514 46.670 1.00 97.75 119 GLU A N 1
ATOM 925 C CA . GLU A 1 119 ? -26.256 6.451 47.633 1.00 97.75 119 GLU A CA 1
ATOM 926 C C . GLU A 1 119 ? -26.834 5.725 48.852 1.00 97.75 119 GLU A C 1
ATOM 928 O O . GLU A 1 119 ? -26.484 6.054 49.985 1.00 97.75 119 GLU A O 1
ATOM 933 N N . LEU A 1 120 ? -27.589 4.638 48.654 1.00 96.75 120 LEU A N 1
ATOM 934 C CA . LEU A 1 120 ? -28.032 3.777 49.759 1.00 96.75 120 LEU A CA 1
ATOM 935 C C . LEU A 1 120 ? -26.843 3.233 50.570 1.00 96.75 120 LEU A C 1
ATOM 937 O O . LEU A 1 120 ? -26.906 3.132 51.796 1.00 96.75 120 LEU A O 1
ATOM 941 N N . GLY A 1 121 ? -25.727 2.914 49.906 1.00 95.94 121 GLY A N 1
ATOM 942 C CA . GLY A 1 121 ? -24.481 2.535 50.573 1.00 95.94 121 GLY A CA 1
ATOM 943 C C . GLY A 1 121 ? -23.936 3.635 51.490 1.00 95.94 121 GLY A C 1
ATOM 944 O O . GLY A 1 121 ? -23.596 3.355 52.644 1.00 95.94 121 GLY A O 1
ATOM 945 N N . LYS A 1 122 ? -23.896 4.883 51.007 1.00 97.50 122 LYS A N 1
ATOM 946 C CA . LYS A 1 122 ? -23.460 6.054 51.786 1.00 97.50 122 LYS A CA 1
ATOM 947 C C . LYS A 1 122 ? -24.404 6.343 52.951 1.00 97.50 122 LYS A C 1
ATOM 949 O O . LYS A 1 122 ? -23.942 6.480 54.080 1.00 97.50 122 LYS A O 1
ATOM 954 N N . GLN A 1 123 ? -25.714 6.359 52.713 1.00 96.56 123 GLN A N 1
ATOM 955 C CA . GLN A 1 123 ? -26.722 6.611 53.746 1.00 96.56 123 GLN A CA 1
ATOM 956 C C . GLN A 1 123 ? -26.671 5.561 54.862 1.00 96.56 123 GLN A C 1
ATOM 958 O O . GLN A 1 123 ? -26.731 5.906 56.044 1.00 96.56 123 GLN A O 1
ATOM 963 N N . ALA A 1 124 ? -26.487 4.283 54.509 1.00 95.44 124 ALA A N 1
ATOM 964 C CA . ALA A 1 124 ? -26.314 3.221 55.493 1.00 95.44 124 ALA A CA 1
ATOM 965 C C . ALA A 1 124 ? -25.021 3.403 56.307 1.00 95.44 124 ALA A C 1
ATOM 967 O O . ALA A 1 124 ? -25.006 3.122 57.504 1.00 95.44 124 ALA A O 1
ATOM 968 N N . ALA A 1 125 ? -23.927 3.861 55.690 1.00 95.56 125 ALA A N 1
ATOM 969 C CA . ALA A 1 125 ? -22.686 4.168 56.403 1.00 95.56 125 ALA A CA 1
ATOM 970 C C . ALA A 1 125 ? -22.858 5.359 57.364 1.00 95.56 125 ALA A C 1
ATOM 972 O O . ALA A 1 125 ? -22.418 5.286 58.511 1.00 95.56 125 ALA A O 1
ATOM 973 N N . THR A 1 126 ? -23.553 6.419 56.944 1.00 97.31 126 THR A N 1
ATOM 974 C CA . THR A 1 126 ? -23.867 7.580 57.793 1.00 97.31 126 THR A CA 1
ATOM 975 C C . THR A 1 126 ? -24.734 7.194 58.993 1.00 97.31 126 THR A C 1
ATOM 977 O O . THR A 1 126 ? -24.411 7.568 60.118 1.00 97.31 126 THR A O 1
ATOM 980 N N . ALA A 1 127 ? -25.779 6.382 58.800 1.00 95.62 127 ALA A N 1
ATOM 981 C CA . ALA A 1 127 ? -26.624 5.906 59.900 1.00 95.62 127 ALA A CA 1
ATOM 982 C C . ALA A 1 127 ? -25.839 5.072 60.932 1.00 95.62 127 ALA A C 1
ATOM 984 O O . ALA A 1 127 ? -26.048 5.232 62.135 1.00 95.62 127 ALA A O 1
ATOM 985 N N . ARG A 1 128 ? -24.881 4.242 60.479 1.00 95.12 128 ARG A N 1
ATOM 986 C CA . ARG A 1 128 ? -23.963 3.512 61.375 1.00 95.12 128 ARG A CA 1
ATOM 987 C C . ARG A 1 128 ? -23.095 4.461 62.200 1.00 95.12 128 ARG A C 1
ATOM 989 O O . ARG A 1 128 ? -22.968 4.261 63.402 1.00 95.12 128 ARG A O 1
ATOM 996 N N . LYS A 1 129 ? -22.549 5.518 61.586 1.00 96.44 129 LYS A N 1
ATOM 997 C CA . LYS A 1 129 ? -21.769 6.550 62.300 1.00 96.44 129 LYS A CA 1
ATOM 998 C C . LYS A 1 129 ? -22.601 7.276 63.361 1.00 96.44 129 LYS A C 1
ATOM 1000 O O . LYS A 1 129 ? -22.088 7.590 64.426 1.00 96.44 129 LYS A O 1
ATOM 1005 N N . GLN A 1 130 ? -23.890 7.483 63.096 1.00 96.25 130 GLN A N 1
ATOM 1006 C CA . GLN A 1 130 ? -24.852 8.077 64.033 1.00 96.25 130 GLN A CA 1
ATOM 1007 C C . GLN A 1 130 ? -25.359 7.093 65.105 1.00 96.25 130 GLN A C 1
ATOM 1009 O O . GLN A 1 130 ? -26.272 7.435 65.850 1.00 96.25 130 GLN A O 1
ATOM 1014 N N . LYS A 1 131 ? -24.818 5.865 65.172 1.00 96.25 131 LYS A N 1
ATOM 1015 C CA . LYS A 1 131 ? -25.265 4.784 66.071 1.00 96.25 131 LYS A CA 1
ATOM 1016 C C . LYS A 1 131 ? -26.754 4.418 65.926 1.00 96.25 131 LYS A C 1
ATOM 1018 O O . LYS A 1 131 ? -27.330 3.796 66.811 1.00 96.25 131 LYS A O 1
ATOM 1023 N N . ASN A 1 132 ? -27.378 4.743 64.790 1.00 95.94 132 ASN A N 1
ATOM 1024 C CA . ASN A 1 132 ? -28.762 4.374 64.496 1.00 95.94 132 ASN A CA 1
ATOM 1025 C C . ASN A 1 132 ? -28.798 3.049 63.716 1.00 95.94 132 ASN A C 1
ATOM 1027 O O . ASN A 1 132 ? -28.864 3.02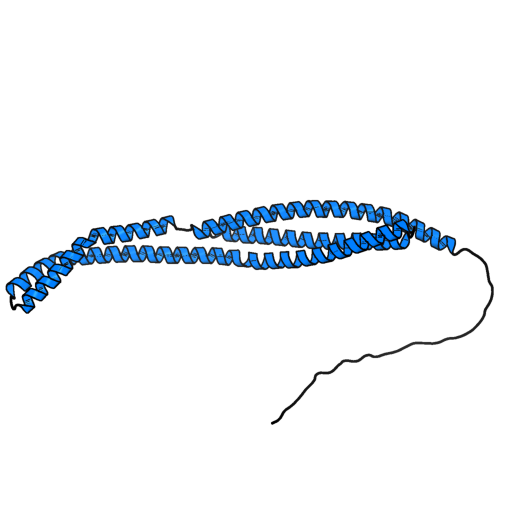7 62.481 1.00 95.94 132 ASN A O 1
ATOM 1031 N N . THR A 1 133 ? -28.720 1.939 64.453 1.00 94.06 133 THR A N 1
ATOM 1032 C CA . THR A 1 133 ? -28.643 0.568 63.915 1.00 94.06 133 THR A CA 1
ATOM 1033 C C . THR A 1 133 ? -29.874 0.201 63.092 1.00 94.06 133 THR A C 1
ATOM 1035 O O . THR A 1 133 ? -29.735 -0.203 61.938 1.00 94.06 133 THR A O 1
ATOM 1038 N N . LYS A 1 134 ? -31.077 0.471 63.615 1.00 95.06 134 LYS A N 1
ATOM 1039 C CA . LYS A 1 134 ? -32.352 0.222 62.923 1.00 95.06 134 LYS A CA 1
ATOM 1040 C C . LYS A 1 134 ? -32.398 0.896 61.549 1.00 95.06 134 LYS A C 1
ATOM 1042 O O . LYS A 1 134 ? -32.724 0.260 60.547 1.00 95.06 134 LYS A O 1
ATOM 1047 N N . LYS A 1 135 ? -32.033 2.182 61.464 1.00 94.88 135 LYS A N 1
ATOM 1048 C CA . LYS A 1 135 ? -32.005 2.917 60.187 1.00 94.88 135 LYS A CA 1
ATOM 1049 C C . LYS A 1 135 ? -30.958 2.344 59.229 1.00 94.88 135 LYS A C 1
ATOM 1051 O O . LYS A 1 135 ? -31.236 2.202 58.039 1.00 94.88 135 LYS A O 1
ATOM 1056 N N . ALA A 1 136 ? -29.774 1.990 59.730 1.00 95.94 136 ALA A N 1
ATOM 1057 C CA . ALA A 1 136 ? -28.720 1.391 58.917 1.00 95.94 136 ALA A CA 1
ATOM 1058 C C . ALA A 1 136 ? -29.127 0.033 58.315 1.00 95.94 136 ALA A C 1
ATOM 1060 O O . ALA A 1 136 ? -28.819 -0.231 57.148 1.00 95.94 136 ALA A O 1
ATOM 1061 N N . GLU A 1 137 ? -29.827 -0.810 59.074 1.00 96.25 137 GLU A N 1
ATOM 1062 C CA . GLU A 1 137 ? -30.321 -2.117 58.626 1.00 96.25 137 GLU A CA 1
ATOM 1063 C C . GLU A 1 137 ? -31.410 -1.985 57.562 1.00 96.25 137 GLU A C 1
ATOM 1065 O O . GLU A 1 137 ? -31.299 -2.601 56.502 1.00 96.25 137 GLU A O 1
ATOM 1070 N N . VAL A 1 138 ? -32.395 -1.103 57.770 1.00 96.44 138 VAL A N 1
ATOM 1071 C CA . VAL A 1 138 ? -33.459 -0.846 56.784 1.00 96.44 138 VAL A CA 1
ATOM 1072 C C . VAL A 1 138 ? -32.880 -0.359 55.450 1.00 96.44 138 VAL A C 1
ATOM 1074 O O . VAL A 1 138 ? -33.265 -0.852 54.388 1.00 96.44 138 VAL A O 1
ATOM 1077 N N . ILE A 1 139 ? -31.921 0.576 55.472 1.00 96.75 139 ILE A N 1
ATOM 1078 C CA . ILE A 1 139 ? -31.259 1.057 54.245 1.00 96.75 139 ILE A CA 1
ATOM 1079 C C . ILE A 1 139 ? -30.429 -0.066 53.600 1.00 96.75 139 ILE A C 1
ATOM 1081 O O . ILE A 1 139 ? -30.422 -0.214 52.376 1.00 96.75 139 ILE A O 1
ATOM 1085 N N . SER A 1 140 ? -29.764 -0.897 54.409 1.00 94.81 140 SER A N 1
ATOM 1086 C CA . SER A 1 140 ? -28.976 -2.031 53.907 1.00 94.81 140 SER A CA 1
ATOM 1087 C C . SER A 1 140 ? -29.855 -3.097 53.247 1.00 94.81 140 SER A C 1
ATOM 1089 O O . SER A 1 140 ? -29.466 -3.620 52.207 1.00 94.81 140 SER A O 1
ATOM 1091 N N . LEU A 1 141 ? -31.053 -3.374 53.772 1.00 95.88 141 LEU A N 1
ATOM 1092 C CA . LEU A 1 141 ? -32.033 -4.267 53.141 1.00 95.88 141 LEU A CA 1
ATOM 1093 C C . LEU A 1 141 ? -32.475 -3.742 51.769 1.00 95.88 141 LEU A C 1
ATOM 1095 O O . LEU A 1 141 ? -32.447 -4.493 50.792 1.00 95.88 141 LEU A O 1
ATOM 1099 N N . LYS A 1 142 ? -32.796 -2.442 51.666 1.00 94.75 142 LYS A N 1
ATOM 1100 C CA . LYS A 1 142 ? -33.137 -1.798 50.382 1.00 94.75 142 LYS A CA 1
ATOM 1101 C C . LYS A 1 142 ? -32.007 -1.947 49.362 1.00 94.75 142 LYS A C 1
ATOM 1103 O O . LYS A 1 142 ? -32.243 -2.378 48.238 1.00 94.75 142 LYS A O 1
ATOM 1108 N N . ARG A 1 143 ? -30.767 -1.673 49.776 1.00 96.00 143 ARG A N 1
ATOM 1109 C CA . ARG A 1 143 ? -29.577 -1.854 48.932 1.00 96.00 143 ARG A CA 1
ATOM 1110 C C . ARG A 1 143 ? -29.382 -3.313 48.513 1.00 96.00 143 ARG A C 1
ATOM 1112 O O . ARG A 1 143 ? -29.082 -3.584 47.353 1.00 96.00 143 ARG A O 1
ATOM 1119 N N . ASN A 1 144 ? -29.534 -4.252 49.445 1.00 94.69 144 ASN A N 1
ATOM 1120 C CA . ASN A 1 144 ? -29.332 -5.677 49.189 1.00 94.69 144 ASN A CA 1
ATOM 1121 C C . ASN A 1 144 ? -30.347 -6.225 48.181 1.00 94.69 144 ASN A C 1
ATOM 1123 O O . ASN A 1 144 ? -29.961 -7.034 47.339 1.00 94.69 144 ASN A O 1
ATOM 1127 N N . LYS A 1 145 ? -31.590 -5.724 48.185 1.00 95.62 145 LYS A N 1
ATOM 1128 C CA . LYS A 1 145 ? -32.602 -6.053 47.166 1.00 95.62 145 LYS A CA 1
ATOM 1129 C C . LYS A 1 145 ? -32.141 -5.694 45.744 1.00 95.62 145 LYS A C 1
ATOM 1131 O O . LYS A 1 145 ? -32.398 -6.447 44.814 1.00 95.62 145 LYS A O 1
ATOM 1136 N N . MET A 1 146 ? -31.401 -4.595 45.581 1.00 96.31 146 MET A N 1
ATOM 1137 C CA . MET A 1 146 ? -30.880 -4.134 44.282 1.00 96.31 146 MET A CA 1
ATOM 1138 C C . MET A 1 146 ? -29.590 -4.854 43.846 1.00 96.31 146 MET A C 1
ATOM 1140 O O . MET A 1 146 ? -29.141 -4.710 42.710 1.00 96.31 146 MET A O 1
ATOM 1144 N N . LYS A 1 147 ? -28.947 -5.628 44.733 1.00 95.94 147 LYS A N 1
ATOM 1145 C CA . LYS A 1 147 ? -27.608 -6.198 44.495 1.00 95.94 147 LYS A CA 1
ATOM 1146 C C . LYS A 1 147 ? -27.562 -7.154 43.300 1.00 95.94 147 LYS A C 1
ATOM 1148 O O . LYS A 1 147 ? -26.572 -7.146 42.564 1.00 95.94 147 LYS A O 1
ATOM 1153 N N . ALA A 1 148 ? -28.599 -7.971 43.118 1.00 96.25 148 ALA A N 1
ATOM 1154 C CA . ALA A 1 148 ? -28.679 -8.916 42.004 1.00 96.25 148 ALA A CA 1
ATOM 1155 C C . ALA A 1 148 ? -28.741 -8.172 40.661 1.00 96.25 148 ALA A C 1
ATOM 1157 O O . ALA A 1 148 ? -27.936 -8.437 39.770 1.00 96.25 148 ALA A O 1
ATOM 1158 N N . GLU A 1 149 ? -29.608 -7.163 40.567 1.00 96.44 149 GLU A N 1
ATOM 1159 C CA . GLU A 1 149 ? -29.767 -6.323 39.379 1.00 96.44 149 GLU A CA 1
ATOM 1160 C C . GLU A 1 149 ? -28.488 -5.535 39.057 1.00 96.44 149 GLU A C 1
ATOM 1162 O O . GLU A 1 149 ? -28.008 -5.552 37.927 1.00 96.44 149 GLU A O 1
ATOM 1167 N N . VAL A 1 150 ? -27.852 -4.931 40.068 1.00 97.69 150 VAL A N 1
ATOM 1168 C CA . VAL A 1 150 ? -26.565 -4.229 39.911 1.00 97.69 150 VAL A CA 1
ATOM 1169 C C . VAL A 1 150 ? -25.468 -5.173 39.416 1.00 97.69 150 VAL A C 1
ATOM 1171 O O . VAL A 1 150 ? -24.649 -4.793 38.578 1.00 97.69 150 VAL A O 1
ATOM 1174 N N . THR A 1 151 ? -25.431 -6.408 39.921 1.00 97.69 151 THR A N 1
ATOM 1175 C CA . THR A 1 151 ? -24.466 -7.425 39.475 1.00 97.69 151 THR A CA 1
ATOM 1176 C C . THR A 1 151 ? -24.715 -7.832 38.023 1.00 97.69 151 THR A C 1
ATOM 1178 O O . THR A 1 151 ? -23.762 -7.910 37.241 1.00 97.69 151 THR A O 1
ATOM 1181 N N . ALA A 1 152 ? -25.978 -8.029 37.641 1.00 97.69 152 ALA A N 1
ATOM 1182 C CA . ALA A 1 152 ? -26.364 -8.331 36.267 1.00 97.69 152 ALA A CA 1
ATOM 1183 C C . ALA A 1 152 ? -25.982 -7.185 35.311 1.00 97.69 152 ALA A C 1
ATOM 1185 O O . ALA A 1 152 ? -25.275 -7.415 34.330 1.00 97.69 152 ALA A O 1
ATOM 1186 N N . ALA A 1 153 ? -26.319 -5.939 35.658 1.00 98.12 153 ALA A N 1
ATOM 1187 C CA . ALA A 1 153 ? -25.978 -4.745 34.884 1.00 98.12 153 ALA A CA 1
ATOM 1188 C C . ALA A 1 153 ? -24.459 -4.575 34.694 1.00 98.12 153 ALA A C 1
ATOM 1190 O O . ALA A 1 153 ? -23.975 -4.310 33.590 1.00 98.12 153 ALA A O 1
ATOM 1191 N N . ARG A 1 154 ? -23.668 -4.780 35.758 1.00 98.06 154 ARG A N 1
ATOM 1192 C CA . ARG A 1 154 ? -22.194 -4.755 35.677 1.00 98.06 154 ARG A CA 1
ATOM 1193 C C . ARG A 1 154 ? -21.653 -5.832 34.743 1.00 98.06 154 ARG A C 1
ATOM 1195 O O . ARG A 1 154 ? -20.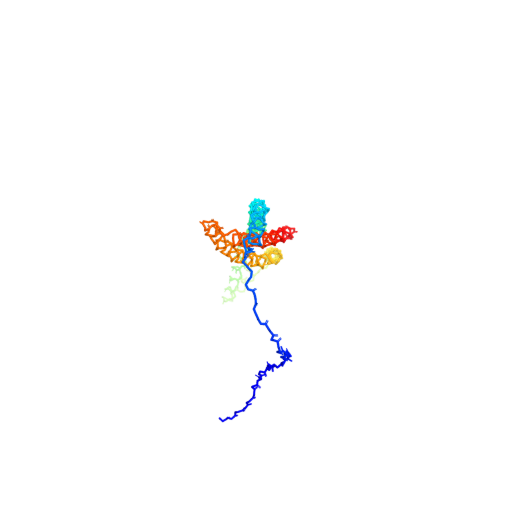708 -5.574 33.996 1.00 98.06 154 ARG A O 1
ATOM 1202 N N . THR A 1 155 ? -22.239 -7.024 34.789 1.00 98.25 155 THR A N 1
ATOM 1203 C CA . THR A 1 155 ? -21.849 -8.149 33.933 1.00 98.25 155 THR A CA 1
ATOM 1204 C C . THR A 1 155 ? -22.144 -7.845 32.468 1.00 98.25 155 THR A C 1
ATOM 1206 O O . THR A 1 155 ? -21.264 -8.023 31.628 1.00 98.25 155 THR A O 1
ATOM 1209 N N . GLU A 1 156 ? -23.318 -7.289 32.167 1.00 97.75 156 GLU A N 1
ATOM 1210 C CA . GLU A 1 156 ? -23.695 -6.890 30.809 1.00 97.75 156 GLU A CA 1
ATOM 1211 C C . GLU A 1 156 ? -22.743 -5.823 30.239 1.00 97.75 156 GLU A C 1
ATOM 1213 O O . GLU A 1 156 ? -22.212 -5.978 29.135 1.00 97.75 156 GLU A O 1
ATOM 1218 N N . ILE A 1 157 ? -22.450 -4.763 31.006 1.00 98.25 157 ILE A N 1
ATOM 1219 C CA . ILE A 1 157 ? -21.486 -3.727 30.594 1.00 98.25 157 ILE A CA 1
ATOM 1220 C C . ILE A 1 157 ? -20.106 -4.349 30.344 1.00 98.25 157 ILE A C 1
ATOM 1222 O O . ILE A 1 157 ? -19.454 -4.032 29.345 1.00 98.25 157 ILE A O 1
ATOM 1226 N N . LYS A 1 158 ? -19.655 -5.255 31.223 1.00 98.38 158 LYS A N 1
ATOM 1227 C CA . LYS A 1 158 ? -18.371 -5.954 31.073 1.00 98.38 158 LYS A CA 1
ATOM 1228 C C . LYS A 1 158 ? -18.329 -6.778 29.784 1.00 98.38 158 LYS A C 1
ATOM 1230 O O . LYS A 1 158 ? -17.344 -6.684 29.053 1.00 98.38 158 LYS A O 1
ATOM 1235 N N . GLN A 1 159 ? -19.380 -7.535 29.478 1.00 98.31 159 GLN A N 1
ATOM 1236 C CA . GLN A 1 159 ? -19.477 -8.333 28.252 1.00 98.31 159 GLN A CA 1
ATOM 1237 C C . GLN A 1 159 ? -19.433 -7.450 26.996 1.00 98.31 159 GLN A C 1
ATOM 1239 O O . GLN A 1 159 ? -18.649 -7.714 26.084 1.00 98.31 159 GLN A O 1
ATOM 1244 N N . LYS A 1 160 ? -20.182 -6.341 26.969 1.00 97.88 160 LYS A N 1
ATOM 1245 C CA . LYS A 1 160 ? -20.181 -5.396 25.836 1.00 97.88 160 LYS A CA 1
ATOM 1246 C C . LYS A 1 160 ? -18.823 -4.713 25.643 1.00 97.88 160 LYS A C 1
ATOM 1248 O O . LYS A 1 160 ? -18.343 -4.589 24.514 1.00 97.88 160 LYS A O 1
ATOM 1253 N N . LYS A 1 161 ? -18.145 -4.334 26.733 1.00 98.38 161 LYS A N 1
ATOM 1254 C CA . LYS A 1 161 ? -16.766 -3.809 26.687 1.00 98.38 161 LYS A CA 1
ATOM 1255 C C . LYS A 1 161 ? -15.764 -4.847 26.180 1.00 98.38 161 LYS A C 1
ATOM 1257 O O . LYS A 1 161 ? -14.868 -4.498 25.405 1.00 98.38 161 LYS A O 1
ATOM 1262 N N . ALA A 1 162 ? -15.912 -6.106 26.590 1.00 98.25 162 ALA A N 1
ATOM 1263 C CA . ALA A 1 162 ? -15.082 -7.204 26.107 1.00 98.25 162 ALA A CA 1
ATOM 1264 C C . ALA A 1 162 ? -15.274 -7.421 24.598 1.00 98.25 162 ALA A C 1
ATOM 1266 O O . ALA A 1 162 ? -14.283 -7.465 23.872 1.00 98.25 162 ALA A O 1
ATOM 1267 N N . ALA A 1 163 ? -16.519 -7.430 24.110 1.00 97.81 163 ALA A N 1
ATOM 1268 C CA . ALA A 1 163 ? -16.828 -7.535 22.683 1.00 97.81 163 ALA A CA 1
ATOM 1269 C C . ALA A 1 163 ? -16.209 -6.388 21.861 1.00 97.81 163 ALA A C 1
ATOM 1271 O O . ALA A 1 163 ? -15.565 -6.633 20.841 1.00 97.81 163 ALA A O 1
ATOM 1272 N N . LEU A 1 164 ? -16.318 -5.137 22.330 1.00 98.44 164 LEU A N 1
ATOM 1273 C CA . LEU A 1 164 ? -15.665 -3.991 21.685 1.00 98.44 164 LEU A CA 1
ATOM 1274 C C . LEU A 1 164 ? -14.135 -4.137 21.659 1.00 98.44 164 LEU A C 1
ATOM 1276 O O . LEU A 1 164 ? -13.493 -3.830 20.654 1.00 98.44 164 LEU A O 1
ATOM 1280 N N . THR A 1 165 ? -13.539 -4.600 22.757 1.00 98.38 165 THR A N 1
ATOM 1281 C CA . THR A 1 165 ? -12.085 -4.794 22.866 1.00 98.38 165 THR A CA 1
ATOM 1282 C C . THR A 1 165 ? -11.600 -5.888 21.921 1.00 98.38 165 THR A C 1
ATOM 1284 O O . THR A 1 165 ? -10.605 -5.698 21.222 1.00 98.38 165 THR A O 1
ATOM 1287 N N . GLN A 1 166 ? -12.322 -7.003 21.858 1.00 98.19 166 GLN A N 1
ATOM 1288 C CA . GLN A 1 166 ? -12.024 -8.111 20.964 1.00 98.19 166 GLN A CA 1
ATOM 1289 C C . GLN A 1 166 ? -12.141 -7.687 19.495 1.00 98.19 166 GLN A C 1
ATOM 1291 O O . GLN A 1 166 ? -11.194 -7.861 18.731 1.00 98.19 166 GLN A O 1
ATOM 1296 N N . ALA A 1 167 ? -13.227 -7.000 19.127 1.00 98.25 167 ALA A N 1
ATOM 1297 C CA . ALA A 1 167 ? -13.405 -6.478 17.775 1.00 98.25 167 ALA A CA 1
ATOM 1298 C C . ALA A 1 167 ? -12.274 -5.516 17.367 1.00 98.25 167 ALA A C 1
ATOM 1300 O O . ALA A 1 167 ? -11.806 -5.559 16.228 1.00 98.25 167 ALA A O 1
ATOM 1301 N N . ARG A 1 168 ? -11.782 -4.671 18.288 1.00 98.25 168 ARG A N 1
ATOM 1302 C CA . ARG A 1 168 ? -10.620 -3.798 18.035 1.00 98.25 168 ARG A CA 1
ATOM 1303 C C . ARG A 1 168 ? -9.345 -4.595 17.770 1.00 98.25 168 ARG A C 1
ATOM 1305 O O . ARG A 1 168 ? -8.617 -4.248 16.843 1.00 98.25 168 ARG A O 1
ATOM 1312 N N . LYS A 1 169 ? -9.077 -5.640 18.559 1.00 98.38 169 LYS A N 1
ATOM 1313 C CA . LYS A 1 169 ? -7.901 -6.508 18.382 1.00 98.38 169 LYS A CA 1
ATOM 1314 C C . LYS A 1 169 ? -7.931 -7.220 17.031 1.00 98.38 169 LYS A C 1
ATOM 1316 O O . LYS A 1 169 ? -6.949 -7.162 16.300 1.00 98.38 169 LYS A O 1
ATOM 1321 N N . GLU A 1 170 ? -9.064 -7.816 16.674 1.00 97.62 170 GLU A N 1
ATOM 1322 C CA . GLU A 1 170 ? -9.254 -8.494 15.385 1.00 97.62 170 GLU A CA 1
ATOM 1323 C C . GLU A 1 170 ? -9.078 -7.538 14.204 1.00 97.62 170 GLU A C 1
ATOM 1325 O O . GLU A 1 170 ? -8.348 -7.834 13.259 1.0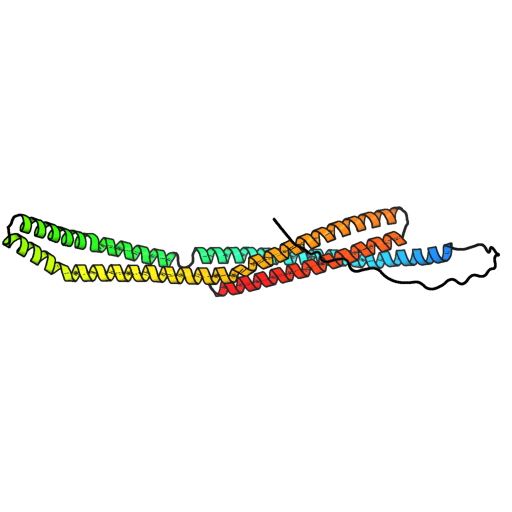0 97.62 170 GLU A O 1
ATOM 1330 N N . THR A 1 171 ? -9.692 -6.355 14.293 1.00 97.88 171 THR A N 1
ATOM 1331 C CA . THR A 1 171 ? -9.546 -5.300 13.284 1.00 97.88 171 THR A CA 1
ATOM 1332 C C . THR A 1 171 ? -8.077 -4.895 13.134 1.00 97.88 171 THR A C 1
ATOM 1334 O O . THR A 1 171 ? -7.567 -4.789 12.022 1.00 97.88 171 THR A O 1
ATOM 1337 N N . ALA A 1 172 ? -7.365 -4.680 14.245 1.00 97.69 172 ALA A N 1
ATOM 1338 C CA . ALA A 1 172 ? -5.952 -4.311 14.218 1.00 97.69 172 ALA A CA 1
ATOM 1339 C C . ALA A 1 172 ? -5.075 -5.413 13.601 1.00 97.69 172 ALA A C 1
ATOM 1341 O O . ALA A 1 172 ? -4.190 -5.104 12.802 1.00 97.69 172 ALA A O 1
ATOM 1342 N N . ALA A 1 173 ? -5.345 -6.682 13.921 1.00 97.69 173 ALA A N 1
ATOM 1343 C CA . ALA A 1 173 ? -4.640 -7.826 13.353 1.00 97.69 173 ALA A CA 1
ATOM 1344 C C . ALA A 1 173 ? -4.849 -7.932 11.833 1.00 97.69 173 ALA A C 1
ATOM 1346 O O . ALA A 1 173 ? -3.872 -8.070 11.096 1.00 97.69 173 ALA A O 1
ATOM 1347 N N . ARG A 1 174 ? -6.088 -7.770 11.344 1.00 97.00 174 ARG A N 1
ATOM 1348 C CA . ARG A 1 174 ? -6.372 -7.729 9.898 1.00 97.00 174 ARG A CA 1
ATOM 1349 C C . ARG A 1 174 ? -5.667 -6.564 9.209 1.00 97.00 174 ARG A C 1
ATOM 1351 O O . ARG A 1 174 ? -4.947 -6.777 8.237 1.00 97.00 174 ARG A O 1
ATOM 1358 N N . LYS A 1 175 ? -5.767 -5.346 9.759 1.00 97.94 175 LYS A N 1
ATOM 1359 C CA . LYS A 1 175 ? -5.049 -4.168 9.228 1.00 97.94 175 LYS A CA 1
ATOM 1360 C C . LYS A 1 175 ? -3.544 -4.411 9.141 1.00 97.94 175 LYS A C 1
ATOM 1362 O O . LYS A 1 175 ? -2.922 -4.006 8.161 1.00 97.94 175 LYS A O 1
ATOM 1367 N N . LYS A 1 176 ? -2.957 -5.043 10.161 1.00 97.25 176 LYS A N 1
ATOM 1368 C CA . LYS A 1 176 ? -1.535 -5.398 10.182 1.00 97.25 176 LYS A CA 1
ATOM 1369 C C . LYS A 1 176 ? -1.197 -6.378 9.056 1.00 97.25 176 LYS A C 1
ATOM 1371 O O . LYS A 1 176 ? -0.289 -6.086 8.287 1.00 97.25 176 LYS A O 1
ATOM 1376 N N . ASN A 1 177 ? -1.973 -7.449 8.897 1.00 97.25 177 ASN A N 1
ATOM 1377 C CA . ASN A 1 177 ? -1.755 -8.454 7.854 1.00 97.25 177 ASN A CA 1
ATOM 1378 C C . ASN A 1 177 ? -1.757 -7.839 6.438 1.00 97.25 177 ASN A C 1
ATOM 1380 O O . ASN A 1 177 ? -0.845 -8.086 5.648 1.00 97.25 177 ASN A O 1
ATOM 1384 N N . VAL A 1 178 ? -2.724 -6.965 6.132 1.00 97.94 178 VAL A N 1
ATOM 1385 C CA . VAL A 1 178 ? -2.774 -6.280 4.826 1.00 97.94 178 VAL A CA 1
ATOM 1386 C C . VAL A 1 178 ? -1.572 -5.346 4.637 1.00 97.94 178 VAL A C 1
ATOM 1388 O O . VAL A 1 178 ? -0.967 -5.318 3.567 1.00 97.94 178 VAL A O 1
ATOM 1391 N N . LYS A 1 179 ? -1.182 -4.588 5.672 1.00 97.44 179 LYS A N 1
ATOM 1392 C CA . LYS A 1 179 ? -0.013 -3.692 5.601 1.00 97.44 179 LYS A CA 1
ATOM 1393 C C . LYS A 1 179 ? 1.295 -4.452 5.390 1.00 97.44 179 LYS A C 1
ATOM 1395 O O . LYS A 1 179 ? 2.134 -3.994 4.621 1.00 97.44 179 LYS A O 1
ATOM 1400 N N . GLU A 1 180 ? 1.460 -5.597 6.043 1.00 97.31 180 GLU A N 1
ATOM 1401 C CA . GLU A 1 180 ? 2.618 -6.475 5.851 1.00 97.31 180 GLU A CA 1
ATOM 1402 C C . GLU A 1 180 ? 2.662 -7.027 4.424 1.00 97.31 180 GLU A C 1
ATOM 1404 O O . GLU A 1 180 ? 3.722 -7.010 3.803 1.00 97.31 180 GLU A O 1
ATOM 1409 N N . ALA A 1 181 ? 1.510 -7.407 3.859 1.00 97.44 181 ALA A N 1
ATOM 1410 C CA . ALA A 1 181 ? 1.411 -7.813 2.457 1.00 97.44 181 ALA A CA 1
ATOM 1411 C C . ALA A 1 181 ? 1.868 -6.709 1.488 1.00 97.44 181 ALA A C 1
ATOM 1413 O O . ALA A 1 181 ? 2.481 -7.006 0.468 1.00 97.44 181 ALA A O 1
ATOM 1414 N N . LEU A 1 182 ? 1.604 -5.436 1.809 1.00 98.00 182 LEU A N 1
ATOM 1415 C CA . LEU A 1 182 ? 1.998 -4.281 0.993 1.00 98.00 182 LEU A CA 1
ATOM 1416 C C . LEU A 1 182 ? 3.448 -3.823 1.198 1.00 98.00 182 LEU A C 1
ATOM 1418 O O . LEU A 1 182 ? 3.954 -3.053 0.378 1.00 98.00 182 LEU A O 1
ATOM 1422 N N . ALA A 1 183 ? 4.128 -4.254 2.263 1.00 97.00 183 ALA A N 1
ATOM 1423 C CA . ALA A 1 183 ? 5.473 -3.782 2.596 1.00 97.00 183 ALA A CA 1
ATOM 1424 C C . ALA A 1 183 ? 6.492 -3.912 1.437 1.00 97.00 183 ALA A C 1
ATOM 1426 O O . ALA A 1 183 ? 7.237 -2.950 1.204 1.00 97.00 183 ALA A O 1
ATOM 1427 N N . PRO A 1 184 ? 6.500 -5.004 0.638 1.00 98.19 184 PRO A N 1
ATOM 1428 C CA . PRO A 1 184 ? 7.442 -5.160 -0.472 1.00 98.19 184 PRO A CA 1
ATOM 1429 C C . PRO A 1 184 ? 7.309 -4.108 -1.584 1.00 98.19 184 PRO A C 1
ATOM 1431 O O . PRO A 1 184 ? 8.290 -3.851 -2.283 1.00 98.19 184 PRO A O 1
ATOM 1434 N N . VAL A 1 185 ? 6.155 -3.434 -1.728 1.00 98.31 185 VAL A N 1
ATOM 1435 C CA . VAL A 1 185 ? 5.951 -2.387 -2.754 1.00 98.31 185 VAL A CA 1
ATOM 1436 C C . VAL A 1 185 ? 7.023 -1.299 -2.663 1.00 98.31 185 VAL A C 1
ATOM 1438 O O . VAL A 1 185 ? 7.497 -0.810 -3.687 1.00 98.31 185 VAL A O 1
ATOM 1441 N N . GLN A 1 186 ? 7.439 -0.921 -1.450 1.00 97.06 186 GLN A N 1
ATOM 1442 C CA . GLN A 1 186 ? 8.448 0.127 -1.272 1.00 97.06 186 GLN A CA 1
ATOM 1443 C C . GLN A 1 186 ? 9.833 -0.309 -1.749 1.00 97.06 186 GLN A C 1
ATOM 1445 O O . GLN A 1 186 ? 10.570 0.495 -2.321 1.00 97.06 186 GLN A O 1
ATOM 1450 N N . THR A 1 187 ? 10.181 -1.581 -1.562 1.00 97.94 187 THR A N 1
ATOM 1451 C CA . THR A 1 187 ? 11.431 -2.149 -2.077 1.00 97.94 187 THR A CA 1
ATOM 1452 C C . THR A 1 187 ? 11.436 -2.137 -3.603 1.00 97.94 187 THR A C 1
ATOM 1454 O O . THR A 1 187 ? 12.394 -1.651 -4.205 1.00 97.94 187 THR A O 1
ATOM 1457 N N . VAL A 1 188 ? 10.336 -2.554 -4.235 1.00 98.50 188 VAL A N 1
ATOM 1458 C CA . VAL A 1 188 ? 10.219 -2.553 -5.702 1.00 98.50 188 VAL A CA 1
ATOM 1459 C C . VAL A 1 188 ? 10.257 -1.127 -6.271 1.00 98.50 188 VAL A C 1
ATOM 1461 O O . VAL A 1 188 ? 10.952 -0.854 -7.249 1.00 98.50 188 VAL A O 1
ATOM 1464 N N . LYS A 1 189 ? 9.623 -0.149 -5.606 1.00 98.00 189 LYS A N 1
ATOM 1465 C CA . LYS A 1 189 ? 9.727 1.275 -5.989 1.00 98.00 189 LYS A CA 1
ATOM 1466 C C . LYS A 1 189 ? 11.162 1.813 -5.929 1.00 98.00 189 LYS A C 1
ATOM 1468 O O . LYS A 1 189 ? 11.546 2.633 -6.771 1.00 98.00 189 LYS A O 1
ATOM 1473 N N . LYS A 1 190 ? 11.979 1.354 -4.974 1.00 98.38 190 LYS A N 1
ATOM 1474 C CA . LYS A 1 190 ? 13.410 1.700 -4.923 1.00 98.38 190 LYS A CA 1
ATOM 1475 C C . LYS A 1 190 ? 14.173 1.117 -6.115 1.00 98.38 190 LYS A C 1
ATOM 1477 O O . LYS A 1 190 ? 14.990 1.833 -6.689 1.00 98.38 190 LYS A O 1
ATOM 1482 N N . GLN A 1 191 ? 13.867 -0.114 -6.532 1.00 98.31 191 GLN A N 1
ATOM 1483 C CA . GLN A 1 191 ? 14.455 -0.727 -7.733 1.00 98.31 191 GLN A CA 1
ATOM 1484 C C . GLN A 1 191 ? 14.089 0.059 -9.000 1.00 98.31 191 GLN A C 1
ATOM 1486 O O . GLN A 1 191 ? 14.974 0.411 -9.774 1.00 98.31 191 GLN A O 1
ATOM 1491 N N . ILE A 1 192 ? 12.819 0.453 -9.155 1.00 98.38 192 ILE A N 1
ATOM 1492 C CA . ILE A 1 192 ? 12.374 1.329 -10.255 1.00 98.38 192 ILE A CA 1
ATOM 1493 C C . ILE A 1 192 ? 13.139 2.660 -10.244 1.00 98.38 192 ILE A C 1
ATOM 1495 O O . ILE A 1 192 ? 13.559 3.160 -11.287 1.00 98.38 192 ILE A O 1
ATOM 1499 N N . THR A 1 193 ? 13.342 3.252 -9.066 1.00 98.38 193 THR A N 1
ATOM 1500 C CA . THR A 1 193 ? 14.085 4.515 -8.933 1.00 98.38 193 THR A CA 1
ATOM 1501 C C . THR A 1 193 ? 15.548 4.359 -9.343 1.00 98.38 193 THR A C 1
ATOM 1503 O O . THR A 1 193 ? 16.084 5.228 -10.030 1.00 98.38 193 THR A O 1
ATOM 1506 N N . ALA A 1 194 ? 16.194 3.260 -8.948 1.00 98.31 194 ALA A N 1
ATOM 1507 C CA . ALA A 1 194 ? 17.560 2.950 -9.354 1.00 98.31 194 ALA A CA 1
ATOM 1508 C C . ALA A 1 194 ? 17.661 2.766 -10.877 1.00 98.31 194 ALA A C 1
ATOM 1510 O O . ALA A 1 194 ? 18.502 3.398 -11.513 1.00 98.31 194 ALA A O 1
ATOM 1511 N N . GLU A 1 195 ? 16.747 2.003 -11.477 1.00 98.12 195 GLU A N 1
ATOM 1512 C CA . GLU A 1 195 ? 16.743 1.756 -12.922 1.00 98.12 195 GLU A CA 1
ATOM 1513 C C . GLU A 1 195 ? 16.476 3.041 -13.729 1.00 98.12 195 GLU A C 1
ATOM 1515 O O . GLU A 1 195 ? 17.120 3.295 -14.745 1.00 98.12 195 GLU A O 1
ATOM 1520 N N . ASN A 1 196 ? 15.613 3.935 -13.236 1.00 97.94 196 ASN A N 1
ATOM 1521 C CA . ASN A 1 196 ? 15.404 5.251 -13.850 1.00 97.94 196 ASN A CA 1
ATOM 1522 C C . ASN A 1 196 ? 16.677 6.117 -13.858 1.00 97.94 196 ASN A C 1
ATOM 1524 O O . ASN A 1 196 ? 16.910 6.864 -14.814 1.00 97.94 196 ASN A O 1
ATOM 1528 N N . LYS A 1 197 ? 17.522 6.023 -12.821 1.00 98.31 197 LYS A N 1
ATOM 1529 C CA . LYS A 1 197 ? 18.828 6.706 -12.811 1.00 98.31 197 LYS A CA 1
ATOM 1530 C C . LYS A 1 197 ? 19.750 6.127 -13.884 1.00 98.31 197 LYS A C 1
ATOM 1532 O O . LYS A 1 197 ? 20.375 6.898 -14.610 1.00 98.31 197 LYS A O 1
ATOM 1537 N N . THR A 1 198 ? 19.772 4.805 -14.037 1.00 98.00 198 THR A N 1
ATOM 1538 C CA . THR A 1 198 ? 20.509 4.116 -15.107 1.00 98.00 198 THR A CA 1
ATOM 1539 C C . THR A 1 198 ? 20.061 4.592 -16.494 1.00 98.00 198 THR A C 1
ATOM 1541 O O . THR A 1 198 ? 20.892 5.026 -17.295 1.00 98.00 198 THR A O 1
ATOM 1544 N N . ILE A 1 199 ? 18.747 4.647 -16.746 1.00 98.12 199 ILE A N 1
ATOM 1545 C CA . ILE A 1 199 ? 18.178 5.186 -17.994 1.00 98.12 199 ILE A CA 1
ATOM 1546 C C . ILE A 1 199 ? 18.619 6.635 -18.227 1.00 98.12 199 ILE A C 1
ATOM 1548 O O . ILE A 1 199 ? 18.975 6.997 -19.349 1.00 98.12 199 ILE A O 1
ATOM 1552 N N . SER A 1 200 ? 18.614 7.479 -17.191 1.00 98.25 200 SER A N 1
ATOM 1553 C CA . SER A 1 200 ? 19.061 8.875 -17.297 1.00 98.25 200 SER A CA 1
ATOM 1554 C C . SER A 1 200 ? 20.520 8.974 -17.761 1.00 98.25 200 SER A C 1
ATOM 1556 O O . SER A 1 200 ? 20.834 9.753 -18.665 1.00 98.25 200 SER A O 1
ATOM 1558 N N . THR A 1 201 ? 21.405 8.131 -17.223 1.00 98.25 201 THR A N 1
ATOM 1559 C CA . THR A 1 201 ? 22.807 8.041 -17.657 1.00 98.25 201 THR A CA 1
ATOM 1560 C C . THR A 1 201 ? 22.923 7.613 -19.121 1.00 98.25 201 THR A C 1
ATOM 1562 O O . THR A 1 201 ? 23.641 8.255 -19.895 1.00 98.25 201 THR A O 1
ATOM 1565 N N . TYR A 1 202 ? 22.177 6.590 -19.549 1.00 98.19 202 TYR A N 1
ATOM 1566 C CA . TYR A 1 202 ? 22.178 6.160 -20.951 1.00 98.19 202 TYR A CA 1
ATOM 1567 C C . TYR A 1 202 ? 21.631 7.229 -21.896 1.00 98.19 202 TYR A C 1
ATOM 1569 O O . TYR A 1 202 ? 22.225 7.463 -22.947 1.00 98.19 202 TYR A O 1
ATOM 1577 N N . LYS A 1 203 ? 20.573 7.953 -21.510 1.00 97.88 203 LYS A N 1
ATOM 1578 C CA . LYS A 1 203 ? 20.026 9.072 -22.295 1.00 97.88 203 LYS A CA 1
ATOM 1579 C C . LYS A 1 203 ? 21.050 10.188 -22.502 1.00 97.88 203 LYS A C 1
ATOM 1581 O O . LYS A 1 203 ? 21.150 10.709 -23.613 1.00 97.88 203 LYS A O 1
ATOM 1586 N N . LYS A 1 204 ? 21.833 10.532 -21.471 1.00 98.31 204 LYS A N 1
ATOM 1587 C CA . LYS A 1 204 ? 22.926 11.517 -21.580 1.00 98.31 204 LYS A CA 1
ATOM 1588 C C . LYS A 1 204 ? 24.007 11.048 -22.554 1.00 98.31 204 LYS A C 1
ATOM 1590 O O . LYS A 1 204 ? 24.371 11.792 -23.460 1.00 98.31 204 LYS A O 1
ATOM 1595 N N . SER A 1 205 ? 24.466 9.803 -22.410 1.00 97.50 205 SER A N 1
ATOM 1596 C CA . SER A 1 205 ? 25.474 9.212 -23.301 1.00 97.50 205 SER A CA 1
ATOM 1597 C C . SER A 1 205 ? 24.990 9.144 -24.755 1.00 97.50 205 SER A C 1
ATOM 1599 O O . SER A 1 205 ? 25.702 9.584 -25.654 1.00 97.50 205 SER A O 1
ATOM 1601 N N . ARG A 1 206 ? 23.746 8.700 -24.980 1.00 97.69 206 ARG A N 1
ATOM 1602 C CA . ARG A 1 206 ? 23.091 8.689 -26.296 1.00 97.69 206 ARG A CA 1
ATOM 1603 C C . ARG A 1 206 ? 23.018 10.088 -26.907 1.00 97.69 206 ARG A C 1
ATOM 1605 O O . ARG A 1 206 ? 23.323 10.255 -28.078 1.00 97.69 206 ARG A O 1
ATOM 1612 N N . SER A 1 207 ? 22.616 11.093 -26.124 1.00 97.94 207 SER A N 1
ATOM 1613 C CA . SER A 1 207 ? 22.536 12.488 -26.584 1.00 97.94 207 SER A CA 1
ATOM 1614 C C . SER A 1 207 ? 23.905 13.019 -27.017 1.00 97.94 207 SER A C 1
ATOM 1616 O O . SER A 1 207 ? 24.014 13.633 -28.075 1.00 97.94 207 SER A O 1
ATOM 1618 N N . SER A 1 208 ? 24.959 12.718 -26.250 1.00 98.12 208 SER A N 1
ATOM 1619 C CA . SER A 1 208 ? 26.337 13.057 -26.624 1.00 98.12 208 SER A CA 1
ATOM 1620 C C . SER A 1 208 ? 26.751 12.388 -27.940 1.00 98.12 208 SER A C 1
ATOM 1622 O O . SER A 1 208 ? 27.164 13.073 -28.871 1.00 98.12 208 SER A O 1
ATOM 1624 N N . ALA A 1 209 ? 26.543 11.072 -28.067 1.00 97.38 209 ALA A N 1
ATOM 1625 C CA . ALA A 1 209 ? 26.863 10.328 -29.286 1.00 97.38 209 ALA A CA 1
ATOM 1626 C C . ALA A 1 209 ? 26.091 10.850 -30.509 1.00 97.38 209 ALA A C 1
ATOM 1628 O O . ALA A 1 209 ? 26.673 11.021 -31.574 1.00 97.38 209 ALA A O 1
ATOM 1629 N N . ARG A 1 210 ? 24.807 11.199 -30.349 1.00 97.56 210 ARG A N 1
ATOM 1630 C CA . ARG A 1 210 ? 23.990 11.784 -31.424 1.00 97.56 210 ARG A CA 1
ATOM 1631 C C . ARG A 1 210 ? 24.519 13.149 -31.878 1.00 97.56 210 ARG A C 1
ATOM 1633 O O . ARG A 1 210 ? 24.509 13.437 -33.070 1.00 97.56 210 ARG A O 1
ATOM 1640 N N . LYS A 1 211 ? 25.024 13.983 -30.960 1.00 98.38 211 LYS A N 1
ATOM 1641 C CA . LYS A 1 211 ? 25.691 15.249 -31.319 1.00 98.38 211 LYS A CA 1
ATOM 1642 C C . LYS A 1 211 ? 26.974 15.000 -32.115 1.00 98.38 211 LYS A C 1
ATOM 1644 O O . LYS A 1 211 ? 27.172 15.648 -33.140 1.00 98.38 211 LYS A O 1
ATOM 1649 N N . SER A 1 212 ? 27.806 14.055 -31.675 1.00 97.75 212 SER A N 1
ATOM 1650 C CA . SER A 1 212 ? 29.038 13.688 -32.383 1.00 97.75 212 SER A CA 1
ATOM 1651 C C . SER A 1 212 ? 28.763 13.094 -33.765 1.00 97.75 212 SER A C 1
ATOM 1653 O O . SER A 1 212 ? 29.438 13.465 -34.720 1.00 97.75 212 SER A O 1
ATOM 1655 N N 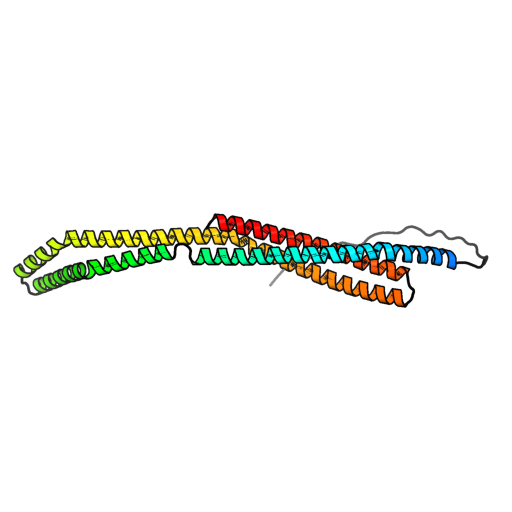. TYR A 1 213 ? 27.721 12.267 -33.898 1.00 97.38 213 TYR A N 1
ATOM 1656 C CA . TYR A 1 213 ? 27.226 11.773 -35.184 1.00 97.38 213 TYR A CA 1
ATOM 1657 C C . TYR A 1 213 ? 26.923 12.926 -36.149 1.00 97.38 213 TYR A C 1
ATOM 1659 O O . TYR A 1 213 ? 27.503 12.996 -37.228 1.00 97.38 213 TYR A O 1
ATOM 1667 N N . HIS A 1 214 ? 26.091 13.890 -35.740 1.00 97.44 214 HIS A N 1
ATOM 1668 C CA . HIS A 1 214 ? 25.768 15.039 -36.591 1.00 97.44 214 HIS A CA 1
ATOM 1669 C C . HIS A 1 214 ? 26.994 15.895 -36.935 1.00 97.44 214 HIS A C 1
ATOM 1671 O O . HIS A 1 214 ? 27.067 16.444 -38.032 1.00 97.44 214 HIS A O 1
ATOM 1677 N N . ALA A 1 215 ? 27.960 16.020 -36.021 1.00 98.19 215 ALA A N 1
ATOM 1678 C CA . ALA A 1 215 ? 29.207 16.726 -36.296 1.00 98.19 215 ALA A CA 1
ATOM 1679 C C . ALA A 1 215 ? 30.077 15.995 -37.335 1.00 98.19 215 ALA A C 1
ATOM 1681 O O . ALA A 1 215 ? 30.650 16.657 -38.195 1.00 98.19 215 ALA A O 1
ATOM 1682 N N . ALA A 1 216 ? 30.153 14.662 -37.282 1.00 96.31 216 ALA A N 1
ATOM 1683 C CA . ALA A 1 216 ? 30.873 13.847 -38.263 1.00 96.31 216 ALA A CA 1
ATOM 1684 C C . ALA A 1 216 ? 30.216 13.916 -39.651 1.00 96.31 216 ALA A C 1
ATOM 1686 O O . ALA A 1 216 ? 30.903 14.168 -40.638 1.00 96.31 216 ALA A O 1
ATOM 1687 N N . VAL A 1 217 ? 28.880 13.828 -39.713 1.00 95.88 217 VAL A N 1
ATOM 1688 C CA . VAL A 1 217 ? 28.109 13.991 -40.961 1.00 95.88 217 VAL A CA 1
ATOM 1689 C C . VAL A 1 217 ? 28.395 15.343 -41.620 1.00 95.88 217 VAL A C 1
ATOM 1691 O O . VAL A 1 217 ? 28.696 15.392 -42.807 1.00 95.88 217 VAL A O 1
ATOM 1694 N N . LYS A 1 218 ? 28.392 16.445 -40.855 1.00 97.25 218 LYS A N 1
ATOM 1695 C CA . LYS A 1 218 ? 28.716 17.789 -41.380 1.00 97.25 218 LYS A CA 1
ATOM 1696 C C . LYS A 1 218 ? 30.134 17.907 -41.946 1.00 97.25 218 LYS A C 1
ATOM 1698 O O . LYS A 1 218 ? 30.378 18.782 -42.767 1.00 97.25 218 LYS A O 1
ATOM 1703 N N . LYS A 1 219 ? 31.062 17.070 -41.481 1.00 95.94 219 LYS A N 1
ATOM 1704 C CA . LYS A 1 219 ? 32.454 17.026 -41.947 1.00 95.94 219 LYS A CA 1
ATOM 1705 C C . LYS A 1 219 ? 32.667 16.055 -43.115 1.00 95.94 219 LYS A C 1
ATOM 1707 O O . LYS A 1 219 ? 33.784 15.980 -43.610 1.00 95.94 219 LYS A O 1
ATOM 1712 N N . GLY A 1 220 ? 31.644 15.300 -43.526 1.00 93.56 220 GLY A N 1
ATOM 1713 C CA . GLY A 1 220 ? 31.779 14.235 -44.526 1.00 93.56 220 GLY A CA 1
ATOM 1714 C C . GLY A 1 220 ? 32.512 12.983 -44.021 1.00 93.56 220 GLY A C 1
ATOM 1715 O O . GLY A 1 220 ? 32.889 12.128 -44.819 1.00 93.56 220 GLY A O 1
ATOM 1716 N N . ASP A 1 221 ? 32.712 12.852 -42.705 1.00 94.25 221 ASP A N 1
ATOM 1717 C CA . ASP A 1 221 ? 33.413 11.721 -42.091 1.00 94.25 221 ASP A CA 1
ATOM 1718 C C . ASP A 1 221 ? 32.441 10.557 -41.839 1.00 94.25 221 ASP A C 1
ATOM 1720 O O . ASP A 1 221 ? 31.875 10.406 -40.749 1.00 94.25 221 ASP A O 1
ATOM 1724 N N . ALA A 1 222 ? 32.218 9.750 -42.881 1.00 92.69 222 ALA A N 1
ATOM 1725 C CA . ALA A 1 222 ? 31.288 8.622 -42.847 1.00 92.69 222 ALA A CA 1
ATOM 1726 C C . ALA A 1 222 ? 31.692 7.542 -41.829 1.00 92.69 222 ALA A C 1
ATOM 1728 O O . ALA A 1 222 ? 30.825 6.964 -41.176 1.00 92.69 222 ALA A O 1
ATOM 1729 N N . ILE A 1 223 ? 32.993 7.306 -41.633 1.00 92.44 223 ILE A N 1
ATOM 1730 C CA . ILE A 1 223 ? 33.499 6.283 -40.705 1.00 92.44 223 ILE A CA 1
ATOM 1731 C C . ILE A 1 223 ? 33.159 6.673 -39.261 1.00 92.44 223 ILE A C 1
ATOM 1733 O O . ILE A 1 223 ? 32.551 5.888 -38.525 1.00 92.44 223 ILE A O 1
ATOM 1737 N N . SER A 1 224 ? 33.475 7.908 -38.854 1.00 93.69 224 SER A N 1
ATOM 1738 C CA . SER A 1 224 ? 33.119 8.398 -37.516 1.00 93.69 224 SER A CA 1
ATOM 1739 C C . SER A 1 224 ? 31.605 8.504 -37.329 1.00 93.69 224 SER A C 1
ATOM 1741 O O . SER A 1 224 ? 31.094 8.213 -36.244 1.00 93.69 224 SER A O 1
ATOM 1743 N N . ALA A 1 225 ? 30.863 8.896 -38.370 1.00 95.19 225 ALA A N 1
ATOM 1744 C CA . ALA A 1 225 ? 29.406 8.943 -38.324 1.00 95.19 225 ALA A CA 1
ATOM 1745 C C . ALA A 1 225 ? 28.807 7.547 -38.061 1.00 95.19 225 ALA A C 1
ATOM 1747 O O . ALA A 1 225 ? 28.032 7.392 -37.113 1.00 95.19 225 ALA A O 1
ATOM 1748 N N . ALA A 1 226 ? 29.228 6.521 -38.804 1.00 92.44 226 ALA A N 1
ATOM 1749 C CA . ALA A 1 226 ? 28.799 5.138 -38.589 1.00 92.44 226 ALA A CA 1
ATOM 1750 C C . ALA A 1 226 ? 29.112 4.653 -37.160 1.00 92.44 226 ALA A C 1
ATOM 1752 O O . ALA A 1 226 ? 28.256 4.069 -36.483 1.00 92.44 226 ALA A O 1
ATOM 1753 N N . ALA A 1 227 ? 30.308 4.970 -36.649 1.00 93.44 227 ALA A N 1
ATOM 1754 C CA . ALA A 1 227 ? 30.712 4.615 -35.291 1.00 93.44 227 ALA A CA 1
ATOM 1755 C C . ALA A 1 227 ? 29.823 5.277 -34.220 1.00 93.44 227 ALA A C 1
ATOM 1757 O O . ALA A 1 227 ? 29.317 4.604 -33.317 1.00 93.44 227 ALA A O 1
ATOM 1758 N N . TYR A 1 228 ? 29.575 6.588 -34.314 1.00 96.69 228 TYR A N 1
ATOM 1759 C CA . TYR A 1 228 ? 28.723 7.290 -33.348 1.00 96.69 228 TYR A CA 1
ATOM 1760 C C . TYR A 1 228 ? 27.258 6.857 -33.422 1.00 96.69 228 TYR A C 1
ATOM 1762 O O . TYR A 1 228 ? 26.604 6.756 -32.379 1.00 96.69 228 TYR A O 1
ATOM 1770 N N . LEU A 1 229 ? 26.741 6.562 -34.616 1.00 95.75 229 LEU A N 1
ATOM 1771 C CA . LEU A 1 229 ? 25.380 6.057 -34.782 1.00 95.75 229 LEU A CA 1
ATOM 1772 C C . LEU A 1 229 ? 25.219 4.662 -34.158 1.00 95.75 229 LEU A C 1
ATOM 1774 O O . LEU A 1 229 ? 24.245 4.413 -33.447 1.00 95.75 229 LEU A O 1
ATOM 1778 N N . THR A 1 230 ? 26.228 3.800 -34.296 1.00 94.94 230 THR A N 1
ATOM 1779 C CA . THR A 1 230 ? 26.283 2.503 -33.602 1.00 94.94 230 THR A CA 1
ATOM 1780 C C . THR A 1 230 ? 26.244 2.677 -32.079 1.00 94.94 230 THR A C 1
ATOM 1782 O O . THR A 1 230 ? 25.526 1.962 -31.376 1.00 94.94 230 THR A O 1
ATOM 1785 N N . VAL A 1 231 ? 26.947 3.679 -31.533 1.00 96.75 231 VAL A N 1
ATOM 1786 C CA . VAL A 1 231 ? 26.855 4.008 -30.099 1.00 96.75 231 VAL A CA 1
ATOM 1787 C C . VAL A 1 231 ? 25.437 4.447 -29.717 1.00 96.75 231 VAL A C 1
ATOM 1789 O O . VAL A 1 231 ? 24.941 4.025 -28.670 1.00 96.75 231 VAL A O 1
ATOM 1792 N N . VAL A 1 232 ? 24.762 5.260 -30.538 1.00 97.62 232 VAL A N 1
ATOM 1793 C CA . VAL A 1 232 ? 23.359 5.655 -30.305 1.00 97.62 232 VAL A CA 1
ATOM 1794 C C . VAL A 1 232 ? 22.452 4.427 -30.244 1.00 97.62 232 VAL A C 1
ATOM 1796 O O . VAL A 1 232 ? 21.709 4.289 -29.267 1.00 97.62 232 VAL A O 1
ATOM 1799 N N . TYR A 1 233 ? 22.557 3.528 -31.224 1.00 96.81 233 TYR A N 1
ATOM 1800 C CA . TYR A 1 233 ? 21.790 2.284 -31.283 1.00 96.81 233 TYR A CA 1
ATOM 1801 C C . TYR A 1 233 ? 22.005 1.422 -30.031 1.00 96.81 233 TYR A C 1
ATOM 1803 O O . TYR A 1 233 ? 21.053 1.078 -29.330 1.00 96.81 233 TYR A O 1
ATOM 1811 N N . ASN A 1 234 ? 23.262 1.189 -29.647 1.00 96.12 234 ASN A N 1
ATOM 1812 C CA . ASN A 1 234 ? 23.597 0.411 -28.452 1.00 96.12 234 ASN A CA 1
ATOM 1813 C C . ASN A 1 234 ? 23.036 1.037 -27.162 1.00 96.12 234 ASN A C 1
ATOM 1815 O O . ASN A 1 234 ? 22.584 0.327 -26.259 1.00 96.12 234 ASN A O 1
ATOM 1819 N N . LYS A 1 235 ? 23.032 2.374 -27.046 1.00 97.81 235 LYS A N 1
ATOM 1820 C CA . LYS A 1 235 ? 22.435 3.054 -25.883 1.00 97.81 235 LYS A CA 1
ATOM 1821 C C . LYS A 1 235 ? 20.912 2.998 -25.884 1.00 97.81 235 LYS A C 1
ATOM 1823 O O . LYS A 1 235 ? 20.339 2.933 -24.799 1.00 97.81 235 LYS A O 1
ATOM 1828 N N . LEU A 1 236 ? 20.259 2.997 -27.044 1.00 97.75 236 LEU A N 1
ATOM 1829 C CA . LEU A 1 236 ? 18.824 2.721 -27.131 1.00 97.75 236 LEU A CA 1
ATOM 1830 C C . LEU A 1 236 ? 18.514 1.291 -26.684 1.00 97.75 236 LEU A C 1
ATOM 1832 O O . LEU A 1 236 ? 17.629 1.118 -25.852 1.00 97.75 236 LEU A O 1
ATOM 1836 N N . GLY A 1 237 ? 19.298 0.299 -27.117 1.00 97.75 237 GLY A N 1
ATOM 1837 C CA . GLY A 1 237 ? 19.147 -1.090 -26.667 1.00 97.75 237 GLY A CA 1
ATOM 1838 C C . GLY A 1 237 ? 19.249 -1.226 -25.146 1.00 97.75 237 GLY A C 1
ATOM 1839 O O . GLY A 1 237 ? 18.414 -1.867 -24.511 1.00 97.75 237 GLY A O 1
ATOM 1840 N N . ALA A 1 238 ? 20.210 -0.530 -24.533 1.00 98.06 238 ALA A N 1
ATOM 1841 C CA . ALA A 1 238 ? 20.343 -0.486 -23.078 1.00 98.06 238 ALA A CA 1
ATOM 1842 C C . ALA A 1 238 ? 19.152 0.209 -22.382 1.00 98.06 238 ALA A C 1
ATOM 1844 O O . ALA A 1 238 ? 18.699 -0.253 -21.337 1.00 98.06 238 ALA A O 1
ATOM 1845 N N . ILE A 1 239 ? 18.619 1.299 -22.954 1.00 98.06 239 ILE A N 1
ATOM 1846 C CA . ILE A 1 239 ? 17.413 1.972 -22.438 1.00 98.06 239 ILE A CA 1
ATOM 1847 C C . ILE A 1 239 ? 16.203 1.037 -22.499 1.00 98.06 239 ILE A C 1
ATOM 1849 O O . ILE A 1 239 ? 15.482 0.936 -21.508 1.00 98.06 239 ILE A O 1
ATOM 1853 N N . HIS A 1 240 ? 16.005 0.354 -23.625 1.00 98.19 240 HIS A N 1
ATOM 1854 C CA . HIS A 1 240 ? 14.919 -0.601 -23.822 1.00 98.19 240 HIS A CA 1
ATOM 1855 C C . HIS A 1 240 ? 14.987 -1.741 -22.795 1.00 98.19 240 HIS A C 1
ATOM 1857 O O . HIS A 1 240 ? 14.029 -1.975 -22.061 1.00 98.19 240 HIS A O 1
ATOM 1863 N N . ALA A 1 241 ? 16.158 -2.364 -22.622 1.00 98.19 241 ALA A N 1
ATOM 1864 C CA . ALA A 1 241 ? 16.353 -3.408 -21.614 1.00 98.19 241 ALA A CA 1
ATOM 1865 C C . ALA A 1 241 ? 16.030 -2.922 -20.185 1.00 98.19 241 ALA A C 1
ATOM 1867 O O . ALA A 1 241 ? 15.394 -3.630 -19.402 1.00 98.19 241 ALA A O 1
ATOM 1868 N N . SER A 1 242 ? 16.429 -1.695 -19.834 1.00 98.12 242 SER A N 1
ATOM 1869 C CA . SER A 1 242 ? 16.070 -1.076 -18.553 1.00 98.12 242 SER A CA 1
ATOM 1870 C C . SER A 1 242 ? 14.566 -0.804 -18.417 1.00 98.12 242 SER A C 1
ATOM 1872 O O . SER A 1 242 ? 14.007 -0.977 -17.334 1.00 98.12 242 SER A O 1
ATOM 1874 N N . GLN A 1 243 ? 13.881 -0.399 -19.489 1.00 97.94 243 GLN A N 1
ATOM 1875 C CA . GLN A 1 243 ? 12.428 -0.201 -19.474 1.00 97.94 243 GLN A CA 1
ATOM 1876 C C . GLN A 1 243 ? 11.671 -1.509 -19.262 1.00 97.94 243 GLN A C 1
ATOM 1878 O O . GLN A 1 243 ? 10.751 -1.535 -18.445 1.00 97.94 243 GLN A O 1
ATOM 1883 N N . GLN A 1 244 ? 12.103 -2.599 -19.896 1.00 98.25 244 GLN A N 1
ATOM 1884 C CA . GLN A 1 244 ? 11.496 -3.913 -19.687 1.00 98.25 244 GLN A CA 1
ATOM 1885 C C . GLN A 1 244 ? 11.626 -4.382 -18.231 1.00 98.25 244 GLN A C 1
ATOM 1887 O O . GLN A 1 244 ? 10.667 -4.897 -17.653 1.00 98.25 244 GLN A O 1
ATOM 1892 N N . LYS A 1 245 ? 12.762 -4.109 -17.573 1.00 98.50 245 LYS A N 1
ATOM 1893 C CA . LYS A 1 245 ? 12.902 -4.344 -16.124 1.00 98.50 245 LYS A CA 1
ATOM 1894 C C . LYS A 1 245 ? 11.899 -3.527 -15.312 1.00 98.50 245 LYS A C 1
ATOM 1896 O O . LYS A 1 245 ? 11.260 -4.068 -14.415 1.00 98.50 245 LYS A O 1
ATOM 1901 N N . ILE A 1 246 ? 11.742 -2.235 -15.621 1.00 98.56 246 ILE A N 1
ATOM 1902 C CA . ILE A 1 246 ? 10.758 -1.376 -14.943 1.00 98.56 246 ILE A CA 1
ATOM 1903 C C . ILE A 1 246 ? 9.343 -1.918 -15.136 1.00 98.56 246 ILE A C 1
ATOM 1905 O O . ILE A 1 246 ? 8.587 -1.962 -14.168 1.00 98.56 246 ILE A O 1
ATOM 1909 N N . TYR A 1 247 ? 8.989 -2.356 -16.341 1.00 98.50 247 TYR A N 1
ATOM 1910 C CA . TYR A 1 247 ? 7.697 -2.979 -16.602 1.00 98.50 247 TYR A CA 1
ATOM 1911 C C . TYR A 1 247 ? 7.493 -4.240 -15.745 1.00 98.50 247 TYR A C 1
ATOM 1913 O O . TYR A 1 247 ? 6.473 -4.358 -15.065 1.00 98.50 247 TYR A O 1
ATOM 1921 N N . GLY A 1 248 ? 8.495 -5.122 -15.668 1.00 98.62 248 GLY A N 1
ATOM 1922 C CA . GLY A 1 248 ? 8.467 -6.291 -14.783 1.00 98.62 248 GLY A CA 1
ATOM 1923 C C . GLY A 1 248 ? 8.296 -5.925 -13.301 1.00 98.62 248 GLY A C 1
ATOM 1924 O O . GLY A 1 248 ? 7.505 -6.546 -12.592 1.00 98.62 248 GLY A O 1
ATOM 1925 N N . TYR A 1 249 ? 8.959 -4.869 -12.824 1.00 98.75 249 TYR A N 1
ATOM 1926 C CA . TYR A 1 249 ? 8.755 -4.351 -11.466 1.00 98.75 249 TYR A CA 1
ATOM 1927 C C . TYR A 1 249 ? 7.329 -3.823 -11.246 1.00 98.75 249 TYR A C 1
ATOM 1929 O O . TYR A 1 249 ? 6.739 -4.058 -10.191 1.00 98.75 249 TYR A O 1
ATOM 1937 N N . GLU A 1 250 ? 6.735 -3.145 -12.229 1.00 98.62 250 GLU A N 1
ATOM 1938 C CA . GLU A 1 250 ? 5.336 -2.711 -12.144 1.00 98.62 250 GLU A CA 1
ATOM 1939 C C . GLU A 1 250 ? 4.371 -3.906 -12.095 1.00 98.62 250 GLU A C 1
ATOM 1941 O O . GLU A 1 250 ? 3.422 -3.887 -11.309 1.00 98.62 250 GLU A O 1
ATOM 1946 N N . GLN A 1 251 ? 4.630 -4.980 -12.847 1.00 98.69 251 GLN A N 1
ATOM 1947 C CA . GLN A 1 251 ? 3.852 -6.221 -12.751 1.00 98.69 251 GLN A CA 1
ATOM 1948 C C . GLN A 1 251 ? 3.991 -6.883 -11.372 1.00 98.69 251 GLN A C 1
ATOM 1950 O O . GLN A 1 251 ? 3.000 -7.337 -10.795 1.00 98.69 251 GLN A O 1
ATOM 1955 N N . GLN A 1 252 ? 5.193 -6.893 -10.790 1.00 98.69 252 GLN A N 1
ATOM 1956 C CA . GLN A 1 252 ? 5.394 -7.380 -9.421 1.00 98.69 252 GLN A CA 1
ATOM 1957 C C . GLN A 1 252 ? 4.575 -6.564 -8.413 1.00 98.69 252 GLN A C 1
ATOM 1959 O O . GLN A 1 252 ? 3.906 -7.143 -7.555 1.00 98.69 252 GLN A O 1
ATOM 1964 N N . ILE A 1 253 ? 4.549 -5.231 -8.546 1.00 98.75 253 ILE A N 1
ATOM 1965 C CA . ILE A 1 253 ? 3.686 -4.361 -7.730 1.00 98.75 253 ILE A CA 1
ATOM 1966 C C . ILE A 1 253 ? 2.212 -4.738 -7.918 1.00 98.75 253 ILE A C 1
ATOM 1968 O O . ILE A 1 253 ? 1.490 -4.854 -6.928 1.00 98.75 253 ILE A O 1
ATOM 1972 N N . THR A 1 254 ? 1.759 -4.984 -9.151 1.00 98.62 254 THR A N 1
ATOM 1973 C CA . THR A 1 254 ? 0.385 -5.433 -9.429 1.00 98.62 254 THR A CA 1
ATOM 1974 C C . THR A 1 254 ? 0.039 -6.707 -8.657 1.00 98.62 254 THR A C 1
ATOM 1976 O O . THR A 1 254 ? -1.040 -6.773 -8.060 1.00 98.62 254 THR A O 1
ATOM 1979 N N . THR A 1 255 ? 0.936 -7.695 -8.643 1.00 98.56 255 THR A N 1
ATOM 1980 C CA . THR A 1 255 ? 0.758 -8.964 -7.919 1.00 98.56 255 THR A CA 1
ATOM 1981 C C . THR A 1 255 ? 0.730 -8.758 -6.408 1.00 98.56 255 THR A C 1
ATOM 1983 O O . THR A 1 255 ? -0.166 -9.274 -5.742 1.00 98.56 255 THR A O 1
ATOM 1986 N N . ILE A 1 256 ? 1.642 -7.946 -5.864 1.00 98.50 256 ILE A N 1
ATOM 1987 C CA . ILE A 1 256 ? 1.667 -7.613 -4.432 1.00 98.50 256 ILE A CA 1
ATOM 1988 C C . ILE A 1 256 ? 0.354 -6.938 -4.010 1.00 98.50 256 ILE A C 1
ATOM 1990 O O . ILE A 1 256 ? -0.237 -7.303 -2.995 1.00 98.50 256 ILE A O 1
ATOM 1994 N N . ILE A 1 257 ? -0.143 -5.990 -4.811 1.00 98.50 257 ILE A N 1
ATOM 1995 C CA . ILE A 1 257 ? -1.416 -5.313 -4.540 1.00 98.50 257 ILE A CA 1
ATOM 1996 C C . ILE A 1 257 ? -2.583 -6.309 -4.586 1.00 98.50 257 ILE A C 1
ATOM 1998 O O . ILE A 1 257 ? -3.414 -6.279 -3.685 1.00 98.50 257 ILE A O 1
ATOM 2002 N N . LYS A 1 258 ? -2.637 -7.224 -5.570 1.00 98.00 258 LYS A N 1
ATOM 2003 C CA . LYS A 1 258 ? -3.672 -8.282 -5.623 1.00 98.00 258 LYS A CA 1
ATOM 2004 C C . LYS A 1 258 ? -3.654 -9.160 -4.364 1.00 98.00 258 LYS A C 1
ATOM 2006 O O . LYS A 1 258 ? -4.703 -9.434 -3.792 1.00 98.00 258 LYS A O 1
ATOM 2011 N N . ALA A 1 259 ? -2.468 -9.558 -3.906 1.00 97.44 259 ALA A N 1
ATOM 2012 C CA . ALA A 1 259 ? -2.316 -10.367 -2.698 1.00 97.44 259 ALA A CA 1
ATOM 2013 C C . ALA A 1 259 ? -2.715 -9.613 -1.415 1.00 97.44 259 ALA A C 1
ATOM 2015 O O . ALA A 1 259 ? -3.167 -10.229 -0.454 1.00 97.44 259 ALA A O 1
ATOM 2016 N N . ALA A 1 260 ? -2.546 -8.289 -1.377 1.00 97.81 260 ALA A N 1
ATOM 2017 C CA . ALA A 1 260 ? -3.039 -7.461 -0.280 1.00 97.81 260 ALA A CA 1
ATOM 2018 C C . ALA A 1 260 ? -4.563 -7.272 -0.341 1.00 97.81 260 ALA A C 1
ATOM 2020 O O . ALA A 1 260 ? -5.226 -7.317 0.692 1.00 97.81 260 ALA A O 1
ATOM 2021 N N . GLU A 1 261 ? -5.126 -7.094 -1.538 1.00 96.38 261 GLU A N 1
ATOM 2022 C CA . GLU A 1 261 ? -6.572 -6.980 -1.751 1.00 96.38 261 GLU A CA 1
ATOM 2023 C C . GLU A 1 261 ? -7.325 -8.227 -1.282 1.00 96.38 261 GLU A C 1
ATOM 2025 O O . GLU A 1 261 ? -8.388 -8.089 -0.685 1.00 96.38 261 GLU A O 1
ATOM 2030 N N . SER A 1 262 ? -6.767 -9.426 -1.476 1.00 95.94 262 SER A N 1
ATOM 2031 C CA . SER A 1 262 ? -7.381 -10.681 -1.017 1.00 95.94 262 SER A CA 1
ATOM 2032 C C . SER A 1 262 ? -7.355 -10.876 0.507 1.00 95.94 262 SER A C 1
ATOM 2034 O O . SER A 1 262 ? -7.866 -11.878 0.998 1.00 95.94 262 SER A O 1
ATOM 2036 N N . ARG A 1 263 ? -6.708 -9.972 1.255 1.00 94.12 263 ARG A N 1
ATOM 2037 C CA . ARG A 1 263 ? -6.576 -10.012 2.725 1.00 94.12 263 ARG A CA 1
ATOM 2038 C C . ARG A 1 263 ? -7.413 -8.939 3.432 1.00 94.12 263 ARG A C 1
ATOM 2040 O O . ARG A 1 263 ? -7.342 -8.841 4.659 1.00 94.12 263 ARG A O 1
ATOM 2047 N N . LEU A 1 264 ? -8.113 -8.096 2.668 1.00 90.44 264 LEU A N 1
ATOM 2048 C CA . LEU A 1 264 ? -9.050 -7.088 3.177 1.00 90.44 264 LEU A CA 1
ATOM 2049 C C . LEU A 1 264 ? -10.313 -7.746 3.730 1.00 90.44 264 LEU A C 1
ATOM 2051 O O . LEU A 1 264 ? -10.764 -7.264 4.793 1.00 90.44 264 LEU A O 1
#

Sequence (264 aa):
MSSLKKSFRNWSTRLLSSGLILALLTPLTSLLPANHAYADNWTAAVNGIEAVYDGVASLESIIQLENQQTQTLRKQNNNRLQTVNTKIKDMDKAKLASLKTTVTQTEQKYASLFTDYAELGKQAATARKQKNTKKAEVISLKRNKMKAEVTAARTEIKQKKAALTQARKETAARKKNVKEALAPVQTVKKQITAENKTISTYKKSRSSARKSYHAAVKKGDAISAAAYLTVVYNKLGAIHASQQKIYGYEQQITTIIKAAESRL

pLDDT: mean 87.86, std 20.83, range [29.2, 98.75]

Radius of gyration: 42.78 Å; chains: 1; bounding box: 101×29×122 Å

Secondary structure (DSSP, 8-state):
---------------------------------HHHHHHHHHHHHHHHHHHHHHHHHHHHHHHHHHHHHHHHHHHHHHHHHHHHHHHHHHTTHHHHHHHHHHHHHHHHHTHHHHHHHHHHHHHHHHHHHTT-HHHHHHHHHHHHHHHHHHHHHHHHHHHHHHHHHHHHHHHHHHHHHHHHHHTHHHHHHHHHHHHHHHHHHHHHHHHHHHHHHHHHHHTT-HHHHHHHHHHHHHHHHHHHHHHHHHHHHHHHHHHHHHHHHTT-